Protein AF-0000000078661567 (afdb_homodimer)

Nearest PDB structures (foldseek):
  8ct0-assembly4_D  TM=8.608E-01  e=2.547E-13  Kitasatospora aureofaciens
  1eje-assembly1_A-2  TM=7.499E-01  e=5.954E-10  Methanothermobacter thermautotrophicus
  3fge-assembly1_A-2  TM=8.195E-01  e=9.171E-09  Shewanella frigidimarina NCIMB 400
  2d5m-assembly1_A-2  TM=7.376E-01  e=6.938E-09  Nitratidesulfovibrio vulgaris str. 'Miyazaki F'
  3e4v-assembly1_B  TM=7.324E-01  e=5.701E-07  Methylobacillus flagellatus KT

Secondary structure (DSSP, 8-state):
--------------------------HHHHHHHHHHHS-EE-EEEEEE-TTT--EEEEEES-EEEEEETTEEEEEEEETTSTTHHHHHHHTEEEEEE--TT-GGGTHHHH-GGGGGGTT-STTEEE--SGGGTT-EEETT-SEEEEEEEEEEEEETTEEEEEEEEEEEE--------EEETTEEEEEEE--/--------------------------HHHHHHHHHHHS-EE-EEEEEE-TTT--EEEEEES-EEEEEETTEEEEEEEETTSTTHHHHHHHTEEEEEE--TT-GGGTHHHH-GGGGGGTT-STTEEE--SGGGTT-EEETT-SEEEEEEEEEEEEETTEEEEEEEEEEEE--------EEETTEEEEEEE--

Foldseek 3Di:
DPPPPPPPPPPCPPPPPPPPPPPDPDPVVVVVVVQQADWFFWWWKKDAQPVVLHIDTAIDRQKDWDDVVVTKIKGKFFCPDPCNVRCVVLQKMKTFFAAPPCVVQHCCRVDVVNVVCHPVDPQWDADPDDSGGSIIYGHATQKIWMFGWDDWDDDDRIIMTMTRTDDMDGNPDPRTWIDHNHDIHGDDDDD/DDDPPPPPPPPCPPPPPPPPPPPDPDPVVVVVVVQQADWFFWWWKKDAQPVPLHIDTAIDRQKDWDDVVVTKIKGKFFCPDPCNVRCVVLQKMKTFFAAPPCVVQHCCRVDVVNVVCHPVDPQWDADPDDSGGSIIYGHATQKIWMFGWDDWDDDDRIIMTMTRTDDMDGNPDPRTWIDHNHDIHGDDDDD

Structure (mmCIF, N/CA/C/O backbone):
data_AF-0000000078661567-model_v1
#
loop_
_entity.id
_entity.type
_entity.pdbx_description
1 polymer 'Flavin reductase domain protein, FMN-binding'
#
loop_
_atom_site.group_PDB
_atom_site.id
_atom_site.type_symbol
_atom_site.label_atom_id
_atom_site.label_alt_id
_atom_site.label_comp_id
_atom_site.label_asym_id
_atom_site.label_entity_id
_atom_site.label_seq_id
_atom_site.pdbx_PDB_ins_code
_atom_site.Cartn_x
_atom_site.Cartn_y
_atom_site.Cartn_z
_atom_site.occupancy
_atom_site.B_iso_or_equiv
_atom_site.auth_seq_id
_atom_site.auth_comp_id
_atom_site.auth_asym_id
_atom_site.auth_atom_id
_atom_site.pdbx_PDB_model_num
ATOM 1 N N . MET A 1 1 ? 67.562 47.406 33.875 1 21.53 1 MET A N 1
ATOM 2 C CA . MET A 1 1 ? 66.125 47.031 33.906 1 21.53 1 MET A CA 1
ATOM 3 C C . MET A 1 1 ? 65.625 46.75 32.5 1 21.53 1 MET A C 1
ATOM 5 O O . MET A 1 1 ? 65.5 47.656 31.672 1 21.53 1 MET A O 1
ATOM 9 N N . LYS A 1 2 ? 66.062 45.469 31.984 1 29.38 2 LYS A N 1
ATOM 10 C CA . LYS A 1 2 ? 65.875 44.812 30.703 1 29.38 2 LYS A CA 1
ATOM 11 C C . LYS A 1 2 ? 64.438 44.656 30.344 1 29.38 2 LYS A C 1
ATOM 13 O O . LYS A 1 2 ? 63.625 44.094 31.094 1 29.38 2 LYS A O 1
ATOM 18 N N . VAL A 1 3 ? 63.875 45.656 29.578 1 28.73 3 VAL A N 1
ATOM 19 C CA . VAL A 1 3 ? 62.5 45.719 29.078 1 28.73 3 VAL A CA 1
ATOM 20 C C . VAL A 1 3 ? 62.188 44.438 28.281 1 28.73 3 VAL A C 1
ATOM 22 O O . VAL A 1 3 ? 62.906 44.125 27.312 1 28.73 3 VAL A O 1
ATOM 25 N N . ALA A 1 4 ? 61.719 43.406 28.875 1 34.31 4 ALA A N 1
ATOM 26 C CA . ALA A 1 4 ? 61.312 42.094 28.375 1 34.31 4 ALA A CA 1
ATOM 27 C C . ALA A 1 4 ? 60.281 42.219 27.234 1 34.31 4 ALA A C 1
ATOM 29 O O . ALA A 1 4 ? 59.312 42.969 27.344 1 34.31 4 ALA A O 1
ATOM 30 N N . GLY A 1 5 ? 60.688 42.156 26 1 32.94 5 GLY A N 1
ATOM 31 C CA . GLY A 1 5 ? 59.938 42.219 24.75 1 32.94 5 GLY A CA 1
ATOM 32 C C . GLY A 1 5 ? 58.75 41.281 24.734 1 32.94 5 GLY A C 1
ATOM 33 O O . GLY A 1 5 ? 58.844 40.125 25.141 1 32.94 5 GLY A O 1
ATOM 34 N N . ILE A 1 6 ? 57.5 41.75 24.938 1 34.66 6 ILE A N 1
ATOM 35 C CA . ILE A 1 6 ? 56.188 41.094 24.891 1 34.66 6 ILE A CA 1
ATOM 36 C C . ILE A 1 6 ? 56.031 40.375 23.547 1 34.66 6 ILE A C 1
ATOM 38 O O . ILE A 1 6 ? 56.094 41 22.484 1 34.66 6 ILE A O 1
ATOM 42 N N . ARG A 1 7 ? 56.594 39.188 23.344 1 37.72 7 ARG A N 1
ATOM 43 C CA . ARG A 1 7 ? 56.344 38.406 22.141 1 37.72 7 ARG A CA 1
ATOM 44 C C . ARG A 1 7 ? 54.844 38.25 21.875 1 37.72 7 ARG A C 1
ATOM 46 O O . ARG A 1 7 ? 54.094 37.875 22.781 1 37.72 7 ARG A O 1
ATOM 53 N N . PRO A 1 8 ? 54.281 38.938 20.859 1 34.19 8 PRO A N 1
ATOM 54 C CA . PRO A 1 8 ? 52.875 38.719 20.547 1 34.19 8 PRO A CA 1
ATOM 55 C C . PRO A 1 8 ? 52.531 37.25 20.422 1 34.19 8 PRO A C 1
ATOM 57 O O . PRO A 1 8 ? 53.344 36.469 19.891 1 34.19 8 PRO A O 1
ATOM 60 N N . ILE A 1 9 ? 51.906 36.625 21.422 1 36.31 9 ILE A N 1
ATOM 61 C CA . ILE A 1 9 ? 51.344 35.281 21.328 1 36.31 9 ILE A CA 1
ATOM 62 C C . ILE A 1 9 ? 50.5 35.156 20.078 1 36.31 9 ILE A C 1
ATOM 64 O O . ILE A 1 9 ? 49.531 35.875 19.891 1 36.31 9 ILE A O 1
ATOM 68 N N . LEU A 1 10 ? 51.062 34.906 18.891 1 37.78 10 LEU A N 1
ATOM 69 C CA . LEU A 1 10 ? 50.281 34.531 17.719 1 37.78 10 LEU A CA 1
ATOM 70 C C . LEU A 1 10 ? 49.219 33.5 18.078 1 37.78 10 LEU A C 1
ATOM 72 O O . LEU A 1 10 ? 49.531 32.438 18.594 1 37.78 10 LEU A O 1
ATOM 76 N N . ALA A 1 11 ? 48 33.969 18.469 1 35.31 11 ALA A N 1
ATOM 77 C CA . ALA A 1 11 ? 46.844 33.094 18.594 1 35.31 11 ALA A CA 1
ATOM 78 C C . ALA A 1 11 ? 46.781 32.094 17.438 1 35.31 11 ALA A C 1
ATOM 80 O O . ALA A 1 11 ? 46.844 32.469 16.266 1 35.31 11 ALA A O 1
ATOM 81 N N . ASP A 1 12 ? 47.438 30.969 17.562 1 39.16 12 ASP A N 1
ATOM 82 C CA . ASP A 1 12 ? 47.25 29.828 16.672 1 39.16 12 ASP A CA 1
ATOM 83 C C . ASP A 1 12 ? 45.781 29.625 16.328 1 39.16 12 ASP A C 1
ATOM 85 O O . ASP A 1 12 ? 44.969 29.375 17.203 1 39.16 12 ASP A O 1
ATOM 89 N N . HIS A 1 13 ? 45.25 30.562 15.523 1 42.22 13 HIS A N 1
ATOM 90 C CA . HIS A 1 13 ? 43.938 30.188 15.023 1 42.22 13 HIS A CA 1
ATOM 91 C C . HIS A 1 13 ? 43.906 28.734 14.562 1 42.22 13 HIS A C 1
ATOM 93 O O . HIS A 1 13 ? 44.625 28.359 13.648 1 42.22 13 HIS A O 1
ATOM 99 N N . GLY A 1 14 ? 43.875 27.828 15.5 1 41.69 14 GLY A N 1
ATOM 100 C CA . GLY A 1 14 ? 43.625 26.453 15.094 1 41.69 14 GLY A CA 1
ATOM 101 C C . GLY A 1 14 ? 42.688 26.344 13.906 1 41.69 14 GLY A C 1
ATOM 102 O O . GLY A 1 14 ? 41.969 27.266 13.602 1 41.69 14 GLY A O 1
ATOM 103 N N . PRO A 1 15 ? 43.094 25.531 12.922 1 42.97 15 PRO A N 1
ATOM 104 C CA . PRO A 1 15 ? 42.219 25.391 11.734 1 42.97 15 PRO A CA 1
ATOM 105 C C . PRO A 1 15 ? 40.75 25.344 12.07 1 42.97 15 PRO A C 1
ATOM 107 O O . PRO A 1 15 ? 40.375 24.938 13.172 1 42.97 15 PRO A O 1
ATOM 110 N N . ARG A 1 16 ? 39.969 26.453 11.836 1 40.97 16 ARG A N 1
ATOM 111 C CA . ARG A 1 16 ? 38.5 26.312 11.867 1 40.97 16 ARG A CA 1
ATOM 112 C C . ARG A 1 16 ? 38.094 24.922 11.422 1 40.97 16 ARG A C 1
ATOM 114 O O . ARG A 1 16 ? 38.625 24.375 10.461 1 40.97 16 ARG A O 1
ATOM 121 N N . GLY A 1 17 ? 37.906 24.047 12.359 1 41.28 17 GLY A N 1
ATOM 122 C CA . GLY A 1 17 ? 37.344 22.734 12.031 1 41.28 17 GLY A CA 1
ATOM 123 C C . GLY A 1 17 ? 36.5 22.75 10.773 1 41.28 17 GLY A C 1
ATOM 124 O O . GLY A 1 17 ? 35.75 23.688 10.531 1 41.28 17 GLY A O 1
ATOM 125 N N . ALA A 1 18 ? 37 22.266 9.672 1 43.41 18 ALA A N 1
ATOM 126 C CA . ALA A 1 18 ? 36.219 21.953 8.484 1 43.41 18 ALA A CA 1
ATOM 127 C C . ALA A 1 18 ? 34.75 21.641 8.859 1 43.41 18 ALA A C 1
ATOM 129 O O . ALA A 1 18 ? 34.5 20.734 9.656 1 43.41 18 ALA A O 1
ATOM 130 N N . ARG A 1 19 ? 33.969 22.625 9.172 1 41.75 19 ARG A N 1
ATOM 131 C CA . ARG A 1 19 ? 32.562 22.25 9.188 1 41.75 19 ARG A CA 1
ATOM 132 C C . ARG A 1 19 ? 32.281 21.141 8.18 1 41.75 19 ARG A C 1
ATOM 134 O O . ARG A 1 19 ? 32.406 21.344 6.969 1 41.75 19 ARG A O 1
ATOM 141 N N . LEU A 1 20 ? 32.688 19.969 8.266 1 46.47 20 LEU A N 1
ATOM 142 C CA . LEU A 1 20 ? 32.25 18.875 7.41 1 46.47 20 LEU A CA 1
ATOM 143 C C . LEU A 1 20 ? 30.812 19.125 6.93 1 46.47 20 LEU A C 1
ATOM 145 O O . LEU A 1 20 ? 29.891 19.219 7.738 1 46.47 20 LEU A O 1
ATOM 149 N N . THR A 1 21 ? 30.578 19.984 6.051 1 51.75 21 THR A N 1
ATOM 150 C CA . THR A 1 21 ? 29.297 20.156 5.371 1 51.75 21 THR A CA 1
ATOM 151 C C . THR A 1 21 ? 28.578 18.828 5.223 1 51.75 21 THR A C 1
ATOM 153 O O . THR A 1 21 ? 29.078 17.906 4.555 1 51.75 21 THR A O 1
ATOM 156 N N . GLN A 1 22 ? 28.188 18.219 6.25 1 59.56 22 GLN A N 1
ATOM 157 C CA . GLN A 1 22 ? 27.406 16.984 6.16 1 59.56 22 GLN A CA 1
ATOM 158 C C . GLN A 1 22 ? 26.406 17.062 5.02 1 59.56 22 GLN A C 1
ATOM 160 O O . GLN A 1 22 ? 25.5 17.891 5.031 1 59.56 22 GLN A O 1
ATOM 165 N N . THR A 1 23 ? 26.75 16.875 3.793 1 76.44 23 THR A N 1
ATOM 166 C CA . THR A 1 23 ? 25.906 16.875 2.611 1 76.44 23 THR A CA 1
ATOM 167 C C . THR A 1 23 ? 24.672 16 2.83 1 76.44 23 THR A C 1
ATOM 169 O O . THR A 1 23 ? 24.781 14.844 3.232 1 76.44 23 THR A O 1
ATOM 172 N N . THR A 1 24 ? 23.516 16.594 2.99 1 85.12 24 THR A N 1
ATOM 173 C CA . THR A 1 24 ? 22.234 15.891 3.072 1 85.12 24 THR A CA 1
ATOM 174 C C . THR A 1 24 ? 22.078 14.914 1.913 1 85.12 24 THR A C 1
ATOM 176 O O . THR A 1 24 ? 22.266 15.281 0.752 1 85.12 24 THR A O 1
ATOM 179 N N . PRO A 1 25 ? 22 13.602 2.203 1 91.56 25 PRO A N 1
ATOM 180 C CA . PRO A 1 25 ? 21.766 12.641 1.118 1 91.56 25 PRO A CA 1
ATOM 181 C C . PRO A 1 25 ? 20.688 13.117 0.139 1 91.56 25 PRO A C 1
ATOM 183 O O . PRO A 1 25 ? 19.812 13.891 0.513 1 91.56 25 PRO A O 1
ATOM 186 N N . PRO A 1 26 ? 20.938 12.734 -1.091 1 95.56 26 PRO A N 1
ATOM 187 C CA . PRO A 1 26 ? 19.906 13.102 -2.064 1 95.56 26 PRO A CA 1
ATOM 188 C C . PRO A 1 26 ? 18.516 12.609 -1.668 1 95.56 26 PRO A C 1
ATOM 190 O O . PRO A 1 26 ? 18.391 11.68 -0.87 1 95.56 26 PRO A O 1
ATOM 193 N N . LEU A 1 27 ? 17.484 13.234 -2.164 1 96.94 27 LEU A N 1
ATOM 194 C CA . LEU A 1 27 ? 16.094 13.008 -1.804 1 96.94 27 LEU A CA 1
ATOM 195 C C . LEU A 1 27 ? 15.719 11.539 -2 1 96.94 27 LEU A C 1
ATOM 197 O O . LEU A 1 27 ? 15.031 10.953 -1.162 1 96.94 27 LEU A O 1
ATOM 201 N N . ASP A 1 28 ? 16.094 10.898 -3.148 1 97.19 28 ASP A N 1
ATOM 202 C CA . ASP A 1 28 ? 15.758 9.5 -3.426 1 97.19 28 ASP A CA 1
ATOM 203 C C . ASP A 1 28 ? 16.344 8.578 -2.357 1 97.19 28 ASP A C 1
ATOM 205 O O . ASP A 1 28 ? 15.672 7.637 -1.917 1 97.19 28 ASP A O 1
ATOM 209 N N . ALA A 1 29 ? 17.562 8.836 -1.914 1 97.38 29 ALA A N 1
ATOM 210 C CA . ALA A 1 29 ? 18.188 8.031 -0.874 1 97.38 29 ALA A CA 1
ATOM 211 C C . ALA A 1 29 ? 17.469 8.195 0.462 1 97.38 29 ALA A C 1
ATOM 213 O O . ALA A 1 29 ? 17.312 7.227 1.207 1 97.38 29 ALA A O 1
ATOM 214 N N . ARG A 1 30 ? 17.094 9.445 0.779 1 97.5 30 ARG A N 1
ATOM 215 C CA . ARG A 1 30 ? 16.375 9.703 2.023 1 97.5 30 ARG A CA 1
ATOM 216 C C . ARG A 1 30 ? 15.008 9.016 2.025 1 97.5 30 ARG A C 1
ATOM 218 O O . ARG A 1 30 ? 14.609 8.422 3.029 1 97.5 30 ARG A O 1
ATOM 225 N N . LEU A 1 31 ? 14.297 9.07 0.911 1 98.5 31 LEU A N 1
ATOM 226 C CA . LEU A 1 31 ? 13.016 8.383 0.805 1 98.5 31 LEU A CA 1
ATOM 227 C C . LEU A 1 31 ? 13.195 6.875 0.911 1 98.5 31 LEU A C 1
ATOM 229 O O . LEU A 1 31 ? 12.43 6.199 1.601 1 98.5 31 LEU A O 1
ATOM 233 N N . LYS A 1 32 ? 14.227 6.352 0.225 1 98 32 LYS A N 1
ATOM 234 C CA . LYS A 1 32 ? 14.508 4.922 0.28 1 98 32 LYS A CA 1
ATOM 235 C C . LYS A 1 32 ? 14.695 4.453 1.72 1 98 32 LYS A C 1
ATOM 237 O O . LYS A 1 32 ? 14.195 3.389 2.1 1 98 32 LYS A O 1
ATOM 242 N N . ARG A 1 33 ? 15.367 5.242 2.496 1 97.44 33 ARG A N 1
ATOM 243 C CA . ARG A 1 33 ? 15.594 4.891 3.895 1 97.44 33 ARG A CA 1
ATOM 244 C C . ARG A 1 33 ? 14.281 4.852 4.672 1 97.44 33 ARG A C 1
ATOM 246 O O . ARG A 1 33 ? 14.055 3.945 5.473 1 97.44 33 ARG A O 1
ATOM 253 N N . VAL A 1 34 ? 13.445 5.848 4.484 1 98.38 34 VAL A N 1
ATOM 254 C CA . VAL A 1 34 ? 12.148 5.887 5.145 1 98.38 34 VAL A CA 1
ATOM 255 C C . VAL A 1 34 ? 11.336 4.652 4.762 1 98.38 34 VAL A C 1
ATOM 257 O O . VAL A 1 34 ? 10.773 3.98 5.629 1 98.38 34 VAL A O 1
ATOM 260 N N . LEU A 1 35 ? 11.328 4.312 3.447 1 98.38 35 LEU A N 1
ATOM 261 C CA . LEU A 1 35 ? 10.492 3.236 2.93 1 98.38 35 LEU A CA 1
ATOM 262 C C . LEU A 1 35 ? 10.977 1.882 3.436 1 98.38 35 LEU A C 1
ATOM 264 O O . LEU A 1 35 ? 10.203 0.926 3.506 1 98.38 35 LEU A O 1
ATOM 268 N N . ARG A 1 36 ? 12.305 1.801 3.809 1 97.5 36 ARG A N 1
ATOM 269 C CA . ARG A 1 36 ? 12.852 0.58 4.395 1 97.5 36 ARG A CA 1
ATOM 270 C C . ARG A 1 36 ? 12.094 0.198 5.664 1 97.5 36 ARG A C 1
ATOM 272 O O . ARG A 1 36 ? 11.891 -0.986 5.938 1 97.5 36 ARG A O 1
ATOM 279 N N . PHE A 1 37 ? 11.633 1.207 6.336 1 97.06 37 PHE A N 1
ATOM 280 C CA . PHE A 1 37 ? 11.078 0.942 7.664 1 97.06 37 PHE A CA 1
ATOM 281 C C . PHE A 1 37 ? 9.562 1.108 7.664 1 97.06 37 PHE A C 1
ATOM 283 O O . PHE A 1 37 ? 8.898 0.77 8.641 1 97.06 37 PHE A O 1
ATOM 290 N N . MET A 1 38 ? 8.961 1.663 6.605 1 98.31 38 MET A N 1
ATOM 291 C CA . MET A 1 38 ? 7.504 1.757 6.508 1 98.31 38 MET A CA 1
ATOM 292 C C . MET A 1 38 ? 6.879 0.375 6.355 1 98.31 38 MET A C 1
ATOM 294 O O . MET A 1 38 ? 7.164 -0.338 5.391 1 98.31 38 MET A O 1
ATOM 298 N N . PRO A 1 39 ? 6.055 0.002 7.352 1 98.12 39 PRO A N 1
ATOM 299 C CA . PRO A 1 39 ? 5.367 -1.279 7.176 1 98.12 39 PRO A CA 1
ATOM 300 C C . PRO A 1 39 ? 4.535 -1.333 5.898 1 98.12 39 PRO A C 1
ATOM 302 O O . PRO A 1 39 ? 3.955 -0.323 5.492 1 98.12 39 PRO A O 1
ATOM 305 N N . ALA A 1 40 ? 4.508 -2.496 5.281 1 98.56 40 ALA A N 1
ATOM 306 C CA . ALA A 1 40 ? 3.801 -2.688 4.02 1 98.56 40 ALA A CA 1
ATOM 307 C C . ALA A 1 40 ? 3.193 -4.086 3.938 1 98.56 40 ALA A C 1
ATOM 309 O O . ALA A 1 40 ? 3.607 -4.992 4.66 1 98.56 40 ALA A O 1
ATOM 310 N N . PRO A 1 41 ? 2.127 -4.191 3.115 1 98.19 41 PRO A N 1
ATOM 311 C CA . PRO A 1 41 ? 1.754 -5.555 2.734 1 98.19 41 PRO A CA 1
ATOM 312 C C . PRO A 1 41 ? 2.846 -6.262 1.934 1 98.19 41 PRO A C 1
ATOM 314 O O . PRO A 1 41 ? 3.842 -5.641 1.558 1 98.19 41 PRO A O 1
ATOM 317 N N . VAL A 1 42 ? 2.682 -7.574 1.803 1 97.56 42 VAL A N 1
ATOM 318 C CA . VAL A 1 42 ? 3.57 -8.32 0.918 1 97.56 42 VAL A CA 1
ATOM 319 C C . VAL A 1 42 ? 2.799 -9.453 0.243 1 97.56 42 VAL A C 1
ATOM 321 O O . VAL A 1 42 ? 1.958 -10.102 0.871 1 97.56 42 VAL A O 1
ATOM 324 N N . GLY A 1 43 ? 3.053 -9.641 -0.999 1 97.94 43 GLY A N 1
ATOM 325 C CA . GLY A 1 43 ? 2.432 -10.727 -1.739 1 97.94 43 GLY A CA 1
ATOM 326 C C . GLY A 1 43 ? 3.283 -11.227 -2.893 1 97.94 43 GLY A C 1
ATOM 327 O O . GLY A 1 43 ? 4.223 -10.547 -3.312 1 97.94 43 GLY A O 1
ATOM 328 N N . ILE A 1 44 ? 3.043 -12.438 -3.281 1 98.25 44 ILE A N 1
ATOM 329 C CA . ILE A 1 44 ? 3.514 -12.93 -4.57 1 98.25 44 ILE A CA 1
ATOM 330 C C . ILE A 1 44 ? 2.451 -12.68 -5.637 1 98.25 44 ILE A C 1
ATOM 332 O O . ILE A 1 44 ? 1.366 -13.258 -5.594 1 98.25 44 ILE A O 1
ATOM 336 N N . VAL A 1 45 ? 2.766 -11.789 -6.547 1 98.62 45 VAL A N 1
ATOM 337 C CA . VAL A 1 45 ? 1.843 -11.477 -7.633 1 98.62 45 VAL A CA 1
ATOM 338 C C . VAL A 1 45 ? 2.184 -12.32 -8.859 1 98.62 45 VAL A C 1
ATOM 340 O O . VAL A 1 45 ? 3.326 -12.328 -9.32 1 98.62 45 VAL A O 1
ATOM 343 N N . THR A 1 46 ? 1.21 -13.07 -9.336 1 98.38 46 THR A N 1
ATOM 344 C CA . THR A 1 46 ? 1.448 -13.992 -10.438 1 98.38 46 THR A CA 1
ATOM 345 C C . THR A 1 46 ? 0.596 -13.609 -11.648 1 98.38 46 THR A C 1
ATOM 347 O O . THR A 1 46 ? -0.421 -12.93 -11.508 1 98.38 46 THR A O 1
ATOM 350 N N . SER A 1 47 ? 1.038 -13.938 -12.758 1 97.75 47 SER A N 1
ATOM 351 C CA . SER A 1 47 ? 0.368 -13.953 -14.055 1 97.75 47 SER A CA 1
ATOM 352 C C . SER A 1 47 ? 0.871 -15.102 -14.922 1 97.75 47 SER A C 1
ATOM 354 O O . SER A 1 47 ? 1.279 -16.141 -14.406 1 97.75 47 SER A O 1
ATOM 356 N N . PHE A 1 48 ? 0.637 -15.016 -16.203 1 96.06 48 PHE A N 1
ATOM 357 C CA . PHE A 1 48 ? 1.144 -16.031 -17.109 1 96.06 48 PHE A CA 1
ATOM 358 C C . PHE A 1 48 ? 1.487 -15.43 -18.469 1 96.06 48 PHE A C 1
ATOM 360 O O . PHE A 1 48 ? 1.011 -14.352 -18.812 1 96.06 48 PHE A O 1
ATOM 367 N N . ASP A 1 49 ? 2.42 -16.062 -19.109 1 95.5 49 ASP A N 1
ATOM 368 C CA . ASP A 1 49 ? 2.684 -15.727 -20.516 1 95.5 49 ASP A CA 1
ATOM 369 C C . ASP A 1 49 ? 1.6 -16.297 -21.422 1 95.5 49 ASP A C 1
ATOM 371 O O . ASP A 1 49 ? 1.437 -17.516 -21.516 1 95.5 49 ASP A O 1
ATOM 375 N N . PRO A 1 50 ? 0.871 -15.438 -22.125 1 93.31 50 PRO A N 1
ATOM 376 C CA . PRO A 1 50 ? -0.255 -15.945 -22.906 1 93.31 50 PRO A CA 1
ATOM 377 C C . PRO A 1 50 ? 0.189 -16.828 -24.078 1 93.31 50 PRO A C 1
ATOM 379 O O . PRO A 1 50 ? -0.607 -17.609 -24.594 1 93.31 50 PRO A O 1
ATOM 382 N N . ASP A 1 51 ? 1.43 -16.703 -24.516 1 94 51 ASP A N 1
ATOM 383 C CA . ASP A 1 51 ? 1.915 -17.5 -25.641 1 94 51 ASP A CA 1
ATOM 384 C C . ASP A 1 51 ? 2.322 -18.891 -25.188 1 94 51 ASP A C 1
ATOM 386 O O . ASP A 1 51 ? 1.944 -19.891 -25.797 1 94 51 ASP A O 1
ATOM 390 N N . SER A 1 52 ? 3.027 -19.031 -24.078 1 94.25 52 SER A N 1
ATOM 391 C CA . SER A 1 52 ? 3.557 -20.312 -23.625 1 94.25 52 SER A CA 1
ATOM 392 C C . SER A 1 52 ? 2.654 -20.938 -22.562 1 94.25 52 SER A C 1
ATOM 394 O O . SER A 1 52 ? 2.748 -22.141 -22.297 1 94.25 52 SER A O 1
ATOM 396 N N . GLY A 1 53 ? 1.854 -20.094 -21.922 1 93 53 GLY A N 1
ATOM 397 C CA . GLY A 1 53 ? 1.034 -20.562 -20.828 1 93 53 GLY A CA 1
ATOM 398 C C . GLY A 1 53 ? 1.806 -20.703 -19.516 1 93 53 GLY A C 1
ATOM 399 O O . GLY A 1 53 ? 1.232 -21.047 -18.484 1 93 53 GLY A O 1
ATOM 400 N N . GLN A 1 54 ? 3.096 -20.375 -19.5 1 94.94 54 GLN A N 1
ATOM 401 C CA . GLN A 1 54 ? 3.943 -20.531 -18.328 1 94.94 54 GLN A CA 1
ATOM 402 C C . GLN A 1 54 ? 3.686 -19.422 -17.312 1 94.94 54 GLN A C 1
ATOM 404 O O . GLN A 1 54 ? 3.4 -18.281 -17.688 1 94.94 54 GLN A O 1
ATOM 409 N N . PRO A 1 55 ? 3.789 -19.75 -16.047 1 97.25 55 PRO A N 1
ATOM 410 C CA . PRO A 1 55 ? 3.564 -18.734 -15.031 1 97.25 55 PRO A CA 1
ATOM 411 C C . PRO A 1 55 ? 4.715 -17.734 -14.938 1 97.25 55 PRO A C 1
ATOM 413 O O . PRO A 1 55 ? 5.867 -18.078 -15.211 1 97.25 55 PRO A O 1
ATOM 416 N N . VAL A 1 56 ? 4.383 -16.531 -14.641 1 96.81 56 VAL A N 1
ATOM 417 C CA . VAL A 1 56 ? 5.32 -15.484 -14.25 1 96.81 56 VAL A CA 1
ATOM 418 C C . VAL A 1 56 ? 4.887 -14.867 -12.93 1 96.81 56 VAL A C 1
ATOM 420 O O . VAL A 1 56 ? 3.727 -14.992 -12.523 1 96.81 56 VAL A O 1
ATOM 423 N N . GLY A 1 57 ? 5.828 -14.227 -12.211 1 97.38 57 GLY A N 1
ATOM 424 C CA . GLY A 1 57 ? 5.441 -13.594 -10.961 1 97.38 57 GLY A CA 1
ATOM 425 C C . GLY A 1 57 ? 6.551 -12.758 -10.344 1 97.38 57 GLY A C 1
ATOM 426 O O . GLY A 1 57 ? 7.664 -12.719 -10.867 1 97.38 57 GLY A O 1
ATOM 427 N N . LEU A 1 58 ? 6.227 -12.086 -9.289 1 96.31 58 LEU A N 1
ATOM 428 C CA . LEU A 1 58 ? 7.121 -11.25 -8.492 1 96.31 58 LEU A CA 1
ATOM 429 C C . LEU A 1 58 ? 6.641 -11.172 -7.047 1 96.31 58 LEU A C 1
ATOM 431 O O . LEU A 1 58 ? 5.438 -11.188 -6.785 1 96.31 58 LEU A O 1
ATOM 435 N N . ALA A 1 59 ? 7.609 -11.141 -6.129 1 96.75 59 ALA A N 1
ATOM 436 C CA . ALA A 1 59 ? 7.312 -10.719 -4.766 1 96.75 59 ALA A CA 1
ATOM 437 C C . ALA A 1 59 ? 7.348 -9.195 -4.641 1 96.75 59 ALA A C 1
ATOM 439 O O . ALA A 1 59 ? 8.281 -8.555 -5.121 1 96.75 59 ALA A O 1
ATOM 440 N N . MET A 1 60 ? 6.328 -8.633 -4.086 1 97.06 60 MET A N 1
ATOM 441 C CA . MET A 1 60 ? 6.305 -7.176 -3.998 1 97.06 60 MET A CA 1
ATOM 442 C C . MET A 1 60 ? 5.488 -6.719 -2.791 1 97.06 60 MET A C 1
ATOM 444 O O . MET A 1 60 ? 4.656 -7.469 -2.279 1 97.06 60 MET A O 1
ATOM 448 N N . SER A 1 61 ? 5.762 -5.527 -2.379 1 98.19 61 SER A N 1
ATOM 449 C CA . SER A 1 61 ? 5.027 -4.887 -1.294 1 98.19 61 SER A CA 1
ATOM 450 C C . SER A 1 61 ? 4.254 -3.67 -1.791 1 98.19 61 SER A C 1
ATOM 452 O O . SER A 1 61 ? 3.43 -3.111 -1.063 1 98.19 61 SER A O 1
ATOM 454 N N . ALA A 1 62 ? 4.5 -3.266 -3.018 1 98.5 62 ALA A N 1
ATOM 455 C CA . ALA A 1 62 ? 3.785 -2.135 -3.602 1 98.5 62 ALA A CA 1
ATOM 456 C C . ALA A 1 62 ? 2.416 -2.562 -4.121 1 98.5 62 ALA A C 1
ATOM 458 O O . ALA A 1 62 ? 2.215 -2.688 -5.332 1 98.5 62 ALA A O 1
ATOM 459 N N . LEU A 1 63 ? 1.497 -2.803 -3.273 1 98.75 63 LEU A N 1
ATOM 460 C CA . LEU A 1 63 ? 0.114 -3.162 -3.566 1 98.75 63 LEU A CA 1
ATOM 461 C C . LEU A 1 63 ? -0.836 -2.547 -2.545 1 98.75 63 LEU A C 1
ATOM 463 O O . LEU A 1 63 ? -0.467 -2.354 -1.386 1 98.75 63 LEU A O 1
ATOM 467 N N . MET A 1 64 ? -1.987 -2.146 -2.932 1 98.81 64 MET A N 1
ATOM 468 C CA . MET A 1 64 ? -2.973 -1.553 -2.033 1 98.81 64 MET A CA 1
ATOM 469 C C . MET A 1 64 ? -4.387 -1.735 -2.578 1 98.81 64 MET A C 1
ATOM 471 O O . MET A 1 64 ? -4.57 -1.953 -3.777 1 98.81 64 MET A O 1
ATOM 475 N N . PRO A 1 65 ? -5.352 -1.694 -1.675 1 98.81 65 PRO A N 1
ATOM 476 C CA . PRO A 1 65 ? -6.73 -1.653 -2.162 1 98.81 65 PRO A CA 1
ATOM 477 C C . PRO A 1 65 ? -7.078 -0.33 -2.84 1 98.81 65 PRO A C 1
ATOM 479 O O . PRO A 1 65 ? -6.48 0.703 -2.529 1 98.81 65 PRO A O 1
ATOM 482 N N . VAL A 1 66 ? -8.039 -0.403 -3.77 1 98.75 66 VAL A N 1
ATOM 483 C CA . VAL A 1 66 ? -8.523 0.793 -4.453 1 98.75 66 VAL A CA 1
ATOM 484 C C . VAL A 1 66 ? -9.938 1.119 -3.992 1 98.75 66 VAL A C 1
ATOM 486 O O . VAL A 1 66 ? -10.195 2.201 -3.457 1 98.75 66 VAL A O 1
ATOM 489 N N . THR A 1 67 ? -10.828 0.208 -4.195 1 98.62 67 THR A N 1
ATOM 490 C CA . THR A 1 67 ? -12.227 0.365 -3.822 1 98.62 67 THR A CA 1
ATOM 491 C C . THR A 1 67 ? -12.906 -0.996 -3.684 1 98.62 67 THR A C 1
ATOM 493 O O . THR A 1 67 ? -12.383 -2.006 -4.16 1 98.62 67 THR A O 1
ATOM 496 N N . LEU A 1 68 ? -14.016 -0.965 -2.98 1 98.19 68 LEU A N 1
ATOM 497 C CA . LEU A 1 68 ? -14.773 -2.201 -2.822 1 98.19 68 LEU A CA 1
ATOM 498 C C . LEU A 1 68 ? -15.953 -2.244 -3.793 1 98.19 68 LEU A C 1
ATOM 500 O O . LEU A 1 68 ? -16.609 -3.275 -3.928 1 98.19 68 LEU A O 1
ATOM 504 N N . ASP A 1 69 ? -16.109 -1.084 -4.598 1 96.56 69 ASP A N 1
ATOM 505 C CA . ASP A 1 69 ? -17.234 -1.027 -5.523 1 96.56 69 ASP A CA 1
ATOM 506 C C . ASP A 1 69 ? -16.859 -0.31 -6.816 1 96.56 69 ASP A C 1
ATOM 508 O O . ASP A 1 69 ? -16.906 0.919 -6.891 1 96.56 69 ASP A O 1
ATOM 512 N N . PRO A 1 70 ? -16.688 -1.158 -7.836 1 97.94 70 PRO A N 1
ATOM 513 C CA . PRO A 1 70 ? -16.391 -2.592 -7.789 1 97.94 70 PRO A CA 1
ATOM 514 C C . PRO A 1 70 ? -15.07 -2.896 -7.07 1 97.94 70 PRO A C 1
ATOM 516 O O . PRO A 1 70 ? -14.18 -2.051 -7.027 1 97.94 70 PRO A O 1
ATOM 519 N N . PRO A 1 71 ? -14.938 -4.094 -6.488 1 98.69 71 PRO A N 1
ATOM 520 C CA . PRO A 1 71 ? -13.695 -4.406 -5.781 1 98.69 71 PRO A CA 1
ATOM 521 C C . PRO A 1 71 ? -12.469 -4.348 -6.688 1 98.69 71 PRO A C 1
ATOM 523 O O . PRO A 1 71 ? -12.5 -4.859 -7.809 1 98.69 71 PRO A O 1
ATOM 526 N N . ALA A 1 72 ? -11.414 -3.691 -6.211 1 98.88 72 ALA A N 1
ATOM 527 C CA . ALA A 1 72 ? -10.219 -3.492 -7.031 1 98.88 72 ALA A CA 1
ATOM 528 C C . ALA A 1 72 ? -8.977 -3.342 -6.16 1 98.88 72 ALA A C 1
ATOM 530 O O . ALA A 1 72 ? -9.055 -2.881 -5.02 1 98.88 72 ALA A O 1
ATOM 531 N N . MET A 1 73 ? -7.902 -3.77 -6.688 1 98.94 73 MET A N 1
ATOM 532 C CA . MET A 1 73 ? -6.566 -3.604 -6.121 1 98.94 73 MET A CA 1
ATOM 533 C C . MET A 1 73 ? -5.656 -2.854 -7.09 1 98.94 73 MET A C 1
ATOM 535 O O . MET A 1 73 ? -5.906 -2.836 -8.297 1 98.94 73 MET A O 1
ATOM 539 N N . ALA A 1 74 ? -4.66 -2.227 -6.574 1 98.94 74 ALA A N 1
ATOM 540 C CA . ALA A 1 74 ? -3.596 -1.656 -7.395 1 98.94 74 ALA A CA 1
ATOM 541 C C . ALA A 1 74 ? -2.242 -2.266 -7.035 1 98.94 74 ALA A C 1
ATOM 543 O O . ALA A 1 74 ? -1.978 -2.564 -5.871 1 98.94 74 ALA A O 1
ATOM 544 N N . ILE A 1 75 ? -1.396 -2.469 -8.031 1 98.88 75 ILE A N 1
ATOM 545 C CA . ILE A 1 75 ? -0.003 -2.865 -7.859 1 98.88 75 ILE A CA 1
ATOM 546 C C . ILE A 1 75 ? 0.9 -1.953 -8.688 1 98.88 75 ILE A C 1
ATOM 548 O O . ILE A 1 75 ? 0.457 -1.354 -9.664 1 98.88 75 ILE A O 1
ATOM 552 N N . CYS A 1 76 ? 2.031 -1.758 -8.234 1 98.81 76 CYS A N 1
ATOM 553 C CA . CYS A 1 76 ? 3.033 -0.975 -8.945 1 98.81 76 CYS A CA 1
ATOM 554 C C . CYS A 1 76 ? 4.199 -1.853 -9.391 1 98.81 76 CYS A C 1
ATOM 556 O O . CYS A 1 76 ? 4.93 -2.389 -8.547 1 98.81 76 CYS A O 1
ATOM 558 N N . VAL A 1 77 ? 4.414 -1.945 -10.703 1 98.5 77 VAL A N 1
ATOM 559 C CA . VAL A 1 77 ? 5.34 -2.943 -11.227 1 98.5 77 VAL A CA 1
ATOM 560 C C . VAL A 1 77 ? 6.445 -2.256 -12.023 1 98.5 77 VAL A C 1
ATOM 562 O O . VAL A 1 77 ? 6.168 -1.401 -12.875 1 98.5 77 VAL A O 1
ATOM 565 N N . ASN A 1 78 ? 7.684 -2.615 -11.711 1 98 78 ASN A N 1
ATOM 566 C CA . ASN A 1 78 ? 8.812 -2.139 -12.508 1 98 78 ASN A CA 1
ATOM 567 C C . ASN A 1 78 ? 8.758 -2.686 -13.93 1 98 78 ASN A C 1
ATOM 569 O O . ASN A 1 78 ? 8.688 -3.898 -14.133 1 98 78 ASN A O 1
ATOM 573 N N . ARG A 1 79 ? 8.781 -1.883 -14.906 1 97.56 79 ARG A N 1
ATOM 574 C CA . ARG A 1 79 ? 8.617 -2.258 -16.312 1 97.56 79 ARG A CA 1
ATOM 575 C C . ARG A 1 79 ? 9.773 -3.125 -16.781 1 97.56 79 ARG A C 1
ATOM 577 O O . ARG A 1 79 ? 9.664 -3.826 -17.781 1 97.56 79 ARG A O 1
ATOM 584 N N . SER A 1 80 ? 10.914 -3.023 -16.078 1 94.56 80 SER A N 1
ATOM 585 C CA . SER A 1 80 ? 12.086 -3.805 -16.469 1 94.56 80 SER A CA 1
ATOM 586 C C . SER A 1 80 ? 12.023 -5.215 -15.883 1 94.56 80 SER A C 1
ATOM 588 O O . SER A 1 80 ? 12.859 -6.062 -16.219 1 94.56 80 SER A O 1
ATOM 590 N N . GLY A 1 81 ? 11.047 -5.477 -15.047 1 91.81 81 GLY A N 1
ATOM 591 C CA . GLY A 1 81 ? 10.922 -6.801 -14.453 1 91.81 81 GLY A CA 1
ATOM 592 C C . GLY A 1 81 ? 10.547 -7.871 -15.461 1 91.81 81 GLY A C 1
ATOM 593 O O . GLY A 1 81 ? 9.82 -7.602 -16.422 1 91.81 81 GLY A O 1
ATOM 594 N N . SER A 1 82 ? 10.922 -9.078 -15.234 1 87.88 82 SER A N 1
ATOM 595 C CA . SER A 1 82 ? 10.734 -10.188 -16.156 1 87.88 82 SER A CA 1
ATOM 596 C C . SER A 1 82 ? 9.258 -10.539 -16.312 1 87.88 82 SER A C 1
ATOM 598 O O . SER A 1 82 ? 8.836 -11.062 -17.344 1 87.88 82 SER A O 1
ATOM 600 N N . ALA A 1 83 ? 8.484 -10.227 -15.312 1 95.31 83 ALA A N 1
ATOM 601 C CA . ALA A 1 83 ? 7.074 -10.609 -15.336 1 95.31 83 ALA A CA 1
ATOM 602 C C . ALA A 1 83 ? 6.223 -9.531 -16 1 95.31 83 ALA A C 1
ATOM 604 O O . ALA A 1 83 ? 5.074 -9.781 -16.375 1 95.31 83 ALA A O 1
ATOM 605 N N . HIS A 1 84 ? 6.73 -8.352 -16.125 1 97.38 84 HIS A N 1
ATOM 606 C CA . HIS A 1 84 ? 5.945 -7.184 -16.5 1 97.38 84 HIS A CA 1
ATOM 607 C C . HIS A 1 84 ? 5.262 -7.387 -17.844 1 97.38 84 HIS A C 1
ATOM 609 O O . HIS A 1 84 ? 4.035 -7.301 -17.938 1 97.38 84 HIS A O 1
ATOM 615 N N . ASP A 1 85 ? 6.004 -7.688 -18.922 1 97.25 85 ASP A N 1
ATOM 616 C CA . ASP A 1 85 ? 5.461 -7.781 -20.281 1 97.25 85 ASP A CA 1
ATOM 617 C C . ASP A 1 85 ? 4.375 -8.852 -20.359 1 97.25 85 ASP A C 1
ATOM 619 O O . ASP A 1 85 ? 3.303 -8.609 -20.922 1 97.25 85 ASP A O 1
ATOM 623 N N . ALA A 1 86 ? 4.672 -10 -19.828 1 96.69 86 ALA A N 1
ATOM 624 C CA . ALA A 1 86 ? 3.703 -11.094 -19.844 1 96.69 86 ALA A CA 1
ATOM 625 C C . ALA A 1 86 ? 2.424 -10.703 -19.109 1 96.69 86 ALA A C 1
ATOM 627 O O . ALA A 1 86 ? 1.32 -11.008 -19.562 1 96.69 86 ALA A O 1
ATOM 628 N N . MET A 1 87 ? 2.568 -10.047 -17.984 1 97.19 87 MET A N 1
ATOM 629 C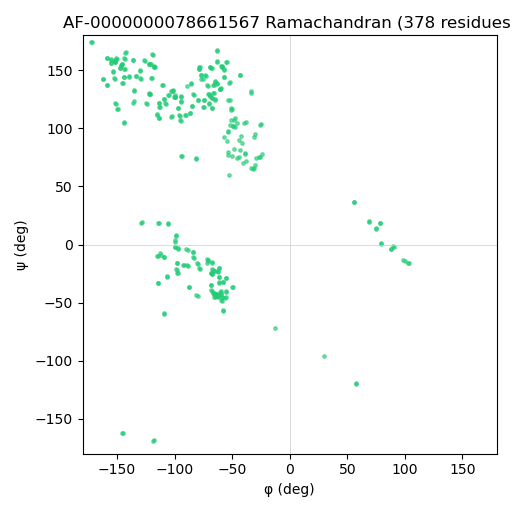 CA . MET A 1 87 ? 1.434 -9.617 -17.156 1 97.19 87 MET A CA 1
ATOM 630 C C . MET A 1 87 ? 0.549 -8.641 -17.922 1 97.19 87 MET A C 1
ATOM 632 O O . MET A 1 87 ? -0.677 -8.766 -17.922 1 97.19 87 MET A O 1
ATOM 636 N N . ILE A 1 88 ? 1.189 -7.703 -18.609 1 97.88 88 ILE A N 1
ATOM 637 C CA . ILE A 1 88 ? 0.448 -6.723 -19.391 1 97.88 88 ILE A CA 1
ATOM 638 C C . ILE A 1 88 ? -0.272 -7.418 -20.547 1 97.88 88 ILE A C 1
ATOM 640 O O . ILE A 1 88 ? -1.447 -7.148 -20.812 1 97.88 88 ILE A O 1
ATOM 644 N N . ARG A 1 89 ? 0.376 -8.328 -21.203 1 96.56 89 ARG A N 1
ATOM 645 C CA . ARG A 1 89 ? -0.222 -9.047 -22.328 1 96.56 89 ARG A CA 1
ATOM 646 C C . ARG A 1 89 ? -1.358 -9.945 -21.859 1 96.56 89 ARG A C 1
ATOM 648 O O . ARG A 1 89 ? -2.381 -10.07 -22.547 1 96.56 89 ARG A O 1
ATOM 655 N N . ALA A 1 90 ? -1.151 -10.578 -20.719 1 95.94 90 ALA A N 1
ATOM 656 C CA . ALA A 1 90 ? -2.186 -11.461 -20.172 1 95.94 90 ALA A CA 1
ATOM 657 C C . ALA A 1 90 ? -3.4 -10.656 -19.719 1 95.94 90 ALA A C 1
ATOM 659 O O . ALA A 1 90 ? -4.527 -11.156 -19.75 1 95.94 90 ALA A O 1
ATOM 660 N N . GLY A 1 91 ? -3.166 -9.445 -19.203 1 96.56 91 GLY A N 1
ATOM 661 C CA . GLY A 1 91 ? -4.23 -8.562 -18.75 1 96.56 91 GLY A CA 1
ATOM 662 C C . GLY A 1 91 ? -4.828 -8.992 -17.422 1 96.56 91 GLY A C 1
ATOM 663 O O . GLY A 1 91 ? -5.938 -8.586 -17.062 1 96.56 91 GLY A O 1
ATOM 664 N N . ARG A 1 92 ? -4.125 -9.93 -16.719 1 96.25 92 ARG A N 1
ATOM 665 C CA . ARG A 1 92 ? -4.609 -10.477 -15.453 1 96.25 92 ARG A CA 1
ATOM 666 C C . ARG A 1 92 ? -3.461 -10.719 -14.477 1 96.25 92 ARG A C 1
ATOM 668 O O . ARG A 1 92 ? -2.33 -10.977 -14.898 1 96.25 92 ARG A O 1
ATOM 675 N N . PHE A 1 93 ? -3.771 -10.633 -13.242 1 97.81 93 PHE A N 1
ATOM 676 C CA . PHE A 1 93 ? -2.811 -11.031 -12.219 1 97.81 93 PHE A CA 1
ATOM 677 C C . PHE A 1 93 ? -3.525 -11.539 -10.977 1 97.81 93 PHE A C 1
ATOM 679 O O . PHE A 1 93 ? -4.73 -11.336 -10.82 1 97.81 93 PHE A O 1
ATOM 686 N N . CYS A 1 94 ? -2.84 -12.234 -10.234 1 98.56 94 CYS A N 1
ATOM 687 C CA . CYS A 1 94 ? -3.287 -12.719 -8.93 1 98.56 94 CYS A CA 1
ATOM 688 C C . CYS A 1 94 ? -2.35 -12.258 -7.824 1 98.56 94 CYS A C 1
ATOM 690 O O . CYS A 1 94 ? -1.129 -12.367 -7.953 1 98.56 94 CYS A O 1
ATOM 692 N N . ILE A 1 95 ? -2.869 -11.688 -6.766 1 98.88 95 ILE A N 1
ATOM 693 C CA . ILE A 1 95 ? -2.105 -11.352 -5.566 1 98.88 95 ILE A CA 1
ATOM 694 C C . ILE A 1 95 ? -2.258 -12.453 -4.527 1 98.88 95 ILE A C 1
ATOM 696 O O . ILE A 1 95 ? -3.35 -12.672 -3.994 1 98.88 95 ILE A O 1
ATOM 700 N N . ASN A 1 96 ? -1.224 -13.188 -4.238 1 98.75 96 ASN A N 1
ATOM 701 C CA . ASN A 1 96 ? -1.205 -14.18 -3.174 1 98.75 96 ASN A CA 1
ATOM 702 C C . ASN A 1 96 ? -0.623 -13.617 -1.883 1 98.75 96 ASN A C 1
ATOM 704 O O . ASN A 1 96 ? 0.575 -13.336 -1.807 1 98.75 96 ASN A O 1
ATOM 708 N N . LEU A 1 97 ? -1.471 -13.375 -0.905 1 98.62 97 LEU A N 1
ATOM 709 C CA . LEU A 1 97 ? -0.989 -12.977 0.415 1 98.62 97 LEU A CA 1
ATOM 710 C C . LEU A 1 97 ? -0.482 -14.188 1.191 1 98.62 97 LEU A C 1
ATOM 712 O O . LEU A 1 97 ? -0.945 -15.312 0.974 1 98.62 97 LEU A O 1
ATOM 716 N N . LEU A 1 98 ? 0.438 -13.953 2.084 1 97.25 98 LEU A N 1
ATOM 717 C CA . LEU A 1 98 ? 1.175 -15.055 2.688 1 97.25 98 LEU A CA 1
ATOM 718 C C . LEU A 1 98 ? 0.923 -15.125 4.191 1 97.25 98 LEU A C 1
ATOM 720 O O . LEU A 1 98 ? 0.639 -14.102 4.82 1 97.25 98 LEU A O 1
ATOM 724 N N . GLN A 1 99 ? 1.034 -16.25 4.73 1 96.56 99 GLN A N 1
ATOM 725 C CA . GLN A 1 99 ? 1.034 -16.516 6.164 1 96.56 99 GLN A CA 1
ATOM 726 C C . GLN A 1 99 ? 2.346 -17.156 6.609 1 96.56 99 GLN A C 1
ATOM 728 O O . GLN A 1 99 ? 3.139 -17.609 5.777 1 96.56 99 GLN A O 1
ATOM 733 N N . PRO A 1 100 ? 2.57 -17.109 7.973 1 92.69 100 PRO A N 1
ATOM 734 C CA . PRO A 1 100 ? 3.773 -17.812 8.43 1 92.69 100 PRO A CA 1
ATOM 735 C C . PRO A 1 100 ? 3.846 -19.25 7.93 1 92.69 100 PRO A C 1
ATOM 737 O O . PRO A 1 100 ? 2.826 -19.953 7.891 1 92.69 100 PRO A O 1
ATOM 740 N N . GLY A 1 101 ? 5.035 -19.719 7.535 1 90 101 GLY A N 1
ATOM 741 C CA . GLY A 1 101 ? 5.211 -21.047 6.977 1 90 101 GLY A CA 1
ATOM 742 C C . GLY A 1 101 ? 5.262 -21.047 5.461 1 90 101 GLY A C 1
ATOM 743 O O . GLY A 1 101 ? 5.656 -22.047 4.855 1 90 101 GLY A O 1
ATOM 744 N N . GLN A 1 102 ? 4.879 -19.953 4.914 1 89.75 102 GLN A N 1
ATOM 745 C CA . GLN A 1 102 ? 4.891 -19.859 3.457 1 89.75 102 GLN A CA 1
ATOM 746 C C . GLN A 1 102 ? 6.047 -18.984 2.971 1 89.75 102 GLN A C 1
ATOM 748 O O . GLN A 1 102 ? 6.031 -18.516 1.836 1 89.75 102 GLN A O 1
ATOM 753 N N . ASP A 1 103 ? 7.012 -18.797 3.83 1 81.94 103 ASP A N 1
ATOM 754 C CA . ASP A 1 103 ? 8.203 -18 3.537 1 81.94 103 ASP A CA 1
ATOM 755 C C . ASP A 1 103 ? 8.984 -18.609 2.371 1 81.94 103 ASP A C 1
ATOM 757 O O . ASP A 1 103 ? 9.68 -17.891 1.644 1 81.94 103 ASP A O 1
ATOM 761 N N . GLY A 1 104 ? 8.859 -19.906 2.211 1 87.06 104 GLY A N 1
ATOM 762 C CA . GLY A 1 104 ? 9.562 -20.594 1.146 1 87.06 104 GLY A CA 1
ATOM 763 C C . GLY A 1 104 ? 9.172 -20.125 -0.24 1 87.06 104 GLY A C 1
ATOM 764 O O . GLY A 1 104 ? 9.922 -20.312 -1.202 1 87.06 104 GLY A O 1
ATOM 765 N N . HIS A 1 105 ? 8 -19.5 -0.282 1 92.88 105 HIS A N 1
ATOM 766 C CA . HIS A 1 105 ? 7.539 -18.969 -1.565 1 92.88 105 HIS A CA 1
ATOM 767 C C . HIS A 1 105 ? 8.234 -17.672 -1.912 1 92.88 105 HIS A C 1
ATOM 769 O O . HIS A 1 105 ? 8.266 -17.266 -3.078 1 92.88 105 HIS A O 1
ATOM 775 N N . VAL A 1 106 ? 8.797 -16.969 -0.942 1 92.5 106 VAL A N 1
ATOM 776 C CA . VAL A 1 106 ? 9.281 -15.609 -1.157 1 92.5 106 VAL A CA 1
ATOM 777 C C . VAL A 1 106 ? 10.727 -15.648 -1.666 1 92.5 106 VAL A C 1
ATOM 779 O O . VAL A 1 106 ? 11.086 -14.891 -2.572 1 92.5 106 VAL A O 1
ATOM 782 N N . VAL A 1 107 ? 11.508 -16.547 -1.212 1 88.75 107 VAL A N 1
ATOM 783 C CA . VAL A 1 107 ? 12.953 -16.578 -1.421 1 88.75 107 VAL A CA 1
ATOM 784 C C . VAL A 1 107 ? 13.258 -16.703 -2.912 1 88.75 107 VAL A C 1
ATOM 786 O O . VAL A 1 107 ? 14.078 -15.953 -3.449 1 88.75 107 VAL A O 1
ATOM 789 N N . PRO A 1 108 ? 12.578 -17.578 -3.615 1 92.62 108 PRO A N 1
ATOM 790 C CA . PRO A 1 108 ? 12.883 -17.734 -5.039 1 92.62 108 PRO A CA 1
ATOM 791 C C . PRO A 1 108 ? 12.625 -16.453 -5.836 1 92.62 108 PRO A C 1
ATOM 793 O O . PRO A 1 108 ? 13.188 -16.266 -6.918 1 92.62 108 PRO A O 1
ATOM 796 N N . PHE A 1 109 ? 11.773 -15.586 -5.344 1 93.88 109 PHE A N 1
ATOM 797 C CA . PHE A 1 109 ? 11.445 -14.359 -6.055 1 93.88 109 PHE A CA 1
ATOM 798 C C . PHE A 1 109 ? 12.367 -13.219 -5.625 1 93.88 109 PHE A C 1
ATOM 800 O O . PHE A 1 109 ? 12.445 -12.195 -6.301 1 93.88 109 PHE A O 1
ATOM 807 N N . ALA A 1 110 ? 13.016 -13.367 -4.508 1 86.56 110 ALA A N 1
ATOM 808 C CA . ALA A 1 110 ? 13.859 -12.312 -3.941 1 86.56 110 ALA A CA 1
ATOM 809 C C . ALA A 1 110 ? 15.328 -12.531 -4.305 1 86.56 110 ALA A C 1
ATOM 811 O O . ALA A 1 110 ? 16.109 -11.586 -4.312 1 86.56 110 ALA A O 1
ATOM 812 N N . ASP A 1 111 ? 15.688 -13.773 -4.59 1 88.06 111 ASP A N 1
ATOM 813 C CA . ASP A 1 111 ? 17.078 -14.156 -4.844 1 88.06 111 ASP A CA 1
ATOM 814 C C . ASP A 1 111 ? 17.266 -14.641 -6.281 1 88.06 111 ASP A C 1
ATOM 816 O O . ASP A 1 111 ? 16.828 -15.742 -6.629 1 88.06 111 ASP A O 1
ATOM 820 N N . PRO A 1 112 ? 17.953 -13.891 -7.027 1 86.69 112 PRO A N 1
ATOM 821 C CA . PRO A 1 112 ? 18.188 -14.297 -8.414 1 86.69 112 PRO A CA 1
ATOM 822 C C . PRO A 1 112 ? 18.812 -15.688 -8.531 1 86.69 112 PRO A C 1
ATOM 824 O O . PRO A 1 112 ? 18.562 -16.406 -9.5 1 86.69 112 PRO A O 1
ATOM 827 N N . ALA A 1 113 ? 19.562 -16.047 -7.523 1 90.44 113 ALA A N 1
ATOM 828 C CA . ALA A 1 113 ? 20.25 -17.344 -7.543 1 90.44 113 ALA A CA 1
ATOM 829 C C . ALA A 1 113 ? 19.25 -18.484 -7.371 1 90.44 113 ALA A C 1
ATOM 831 O O . ALA A 1 113 ? 19.562 -19.641 -7.68 1 90.44 113 ALA A O 1
ATOM 832 N N . ALA A 1 114 ? 18.062 -18.188 -6.973 1 90.31 114 ALA A N 1
ATOM 833 C CA . ALA A 1 114 ? 17.078 -19.219 -6.688 1 90.31 114 ALA A CA 1
ATOM 834 C C . ALA A 1 114 ? 15.914 -19.141 -7.676 1 90.31 114 ALA A C 1
ATOM 836 O O . ALA A 1 114 ? 14.852 -19.719 -7.438 1 90.31 114 ALA A O 1
ATOM 837 N N . ARG A 1 115 ? 16.047 -18.516 -8.781 1 90.31 115 ARG A N 1
ATOM 838 C CA . ARG A 1 115 ? 14.969 -18.25 -9.719 1 90.31 115 ARG A CA 1
ATOM 839 C C . ARG A 1 115 ? 14.359 -19.547 -10.242 1 90.31 115 ARG A C 1
ATOM 841 O O . ARG A 1 115 ? 13.156 -19.609 -10.492 1 90.31 115 ARG A O 1
ATOM 848 N N . ASP A 1 116 ? 15.188 -20.594 -10.375 1 92.12 116 ASP A N 1
ATOM 849 C CA . ASP A 1 116 ? 14.727 -21.875 -10.906 1 92.12 116 ASP A CA 1
ATOM 850 C C . ASP A 1 116 ? 13.75 -22.547 -9.945 1 92.12 116 ASP A C 1
ATOM 852 O O . ASP A 1 116 ? 13.023 -23.484 -10.328 1 92.12 116 ASP A O 1
ATOM 856 N N . ALA A 1 117 ? 13.719 -22.078 -8.703 1 94.31 117 ALA A N 1
ATOM 857 C CA . ALA A 1 117 ? 12.852 -22.672 -7.691 1 94.31 117 ALA A CA 1
ATOM 858 C C . ALA A 1 117 ? 11.469 -22.016 -7.695 1 94.31 117 ALA A C 1
ATOM 860 O O . ALA A 1 117 ? 10.562 -22.453 -6.984 1 94.31 117 ALA A O 1
ATOM 861 N N . ARG A 1 118 ? 11.281 -21.016 -8.477 1 95.56 118 ARG A N 1
ATOM 862 C CA . ARG A 1 118 ? 9.969 -20.391 -8.586 1 95.56 118 ARG A CA 1
ATOM 863 C C . ARG A 1 118 ? 8.93 -21.391 -9.07 1 95.56 118 ARG A C 1
ATOM 865 O O . ARG A 1 118 ? 9.188 -22.172 -9.984 1 95.56 118 ARG A O 1
ATOM 872 N N . PHE A 1 119 ? 7.781 -21.422 -8.445 1 96.5 119 PHE A N 1
ATOM 873 C CA . PHE A 1 119 ? 6.605 -22.156 -8.883 1 96.5 119 PHE A CA 1
ATOM 874 C C . PHE A 1 119 ? 6.84 -23.672 -8.758 1 96.5 119 PHE A C 1
ATOM 876 O O . PHE A 1 119 ? 6.176 -24.453 -9.438 1 96.5 119 PHE A O 1
ATOM 883 N N . THR A 1 120 ? 7.801 -24.094 -7.961 1 95.44 120 THR A N 1
ATOM 884 C CA . THR A 1 120 ? 8.109 -25.516 -7.844 1 95.44 120 THR A CA 1
ATOM 885 C C . THR A 1 120 ? 7.434 -26.125 -6.617 1 95.44 120 THR A C 1
ATOM 887 O O . THR A 1 120 ? 7.332 -27.344 -6.492 1 95.44 120 THR A O 1
ATOM 890 N N . GLN A 1 121 ? 6.984 -25.297 -5.695 1 94.75 121 GLN A N 1
ATOM 891 C CA . GLN A 1 121 ? 6.336 -25.797 -4.488 1 94.75 121 GLN A CA 1
ATOM 892 C C . GLN A 1 121 ? 5.051 -26.547 -4.828 1 94.75 121 GLN A C 1
ATOM 894 O O . GLN A 1 121 ? 4.387 -26.234 -5.82 1 94.75 121 GLN A O 1
ATOM 899 N N . ASP A 1 122 ? 4.582 -27.422 -3.949 1 94.94 122 ASP A N 1
ATOM 900 C CA . ASP A 1 122 ? 3.516 -28.375 -4.254 1 94.94 122 ASP A CA 1
ATOM 901 C C . ASP A 1 122 ? 2.143 -27.734 -4.082 1 94.94 122 ASP A C 1
ATOM 903 O O . ASP A 1 122 ? 1.129 -28.297 -4.496 1 94.94 122 ASP A O 1
ATOM 907 N N . ASP A 1 123 ? 2.08 -26.578 -3.506 1 96.44 123 ASP A N 1
ATOM 908 C CA . ASP A 1 123 ? 0.783 -25.969 -3.227 1 96.44 123 ASP A CA 1
ATOM 909 C C . ASP A 1 123 ? 0.417 -24.938 -4.293 1 96.44 123 ASP A C 1
ATOM 911 O O . ASP A 1 123 ? -0.594 -24.25 -4.172 1 96.44 123 ASP A O 1
ATOM 915 N N . TRP A 1 124 ? 1.193 -24.875 -5.355 1 97.38 124 TRP A N 1
ATOM 916 C CA . TRP A 1 124 ? 0.78 -24.078 -6.504 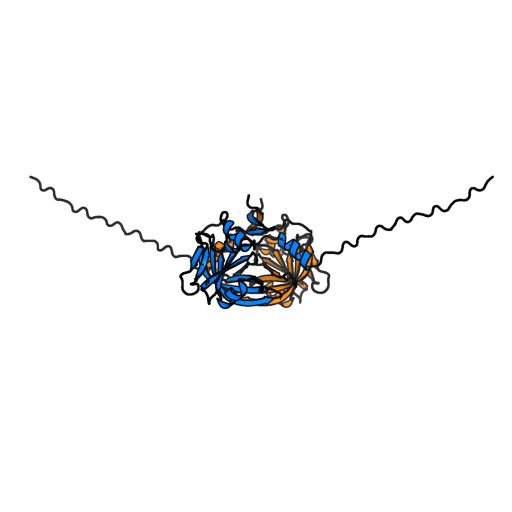1 97.38 124 TRP A CA 1
ATOM 917 C C . TRP A 1 124 ? -0.37 -24.75 -7.246 1 97.38 124 TRP A C 1
ATOM 919 O O . TRP A 1 124 ? -0.371 -25.969 -7.43 1 97.38 124 TRP A O 1
ATOM 929 N N . ARG A 1 125 ? -1.352 -24 -7.652 1 96.56 125 ARG A N 1
ATOM 930 C CA . ARG A 1 125 ? -2.475 -24.453 -8.461 1 96.56 125 ARG A CA 1
ATOM 931 C C . ARG A 1 125 ? -2.793 -23.469 -9.57 1 96.56 125 ARG A C 1
ATOM 933 O O . ARG A 1 125 ? -2.395 -22.297 -9.5 1 96.56 125 ARG A O 1
ATOM 940 N N . ARG A 1 126 ? -3.438 -23.906 -10.555 1 95.06 126 ARG A N 1
ATOM 941 C CA . ARG A 1 126 ? -3.938 -23.062 -11.625 1 95.06 126 ARG A CA 1
ATOM 942 C C . ARG A 1 126 ? -5.43 -22.781 -11.461 1 95.06 126 ARG A C 1
ATOM 944 O O . ARG A 1 126 ? -6.203 -23.703 -11.172 1 95.06 126 ARG A O 1
ATOM 951 N N . HIS A 1 127 ? -5.734 -21.5 -11.594 1 92.69 127 HIS A N 1
ATOM 952 C CA . HIS A 1 127 ? -7.148 -21.141 -11.555 1 92.69 127 HIS A CA 1
ATOM 953 C C . HIS A 1 127 ? -7.902 -21.734 -12.734 1 92.69 127 HIS A C 1
ATOM 955 O O . HIS A 1 127 ? -7.371 -21.797 -13.844 1 92.69 127 HIS A O 1
ATOM 961 N N . VAL A 1 128 ? -9.172 -22.25 -12.602 1 84.81 128 VAL A N 1
ATOM 962 C CA . VAL A 1 128 ? -9.852 -23.031 -13.625 1 84.81 128 VAL A CA 1
ATOM 963 C C . VAL A 1 128 ? -11.031 -22.234 -14.18 1 84.81 128 VAL A C 1
ATOM 965 O O . VAL A 1 1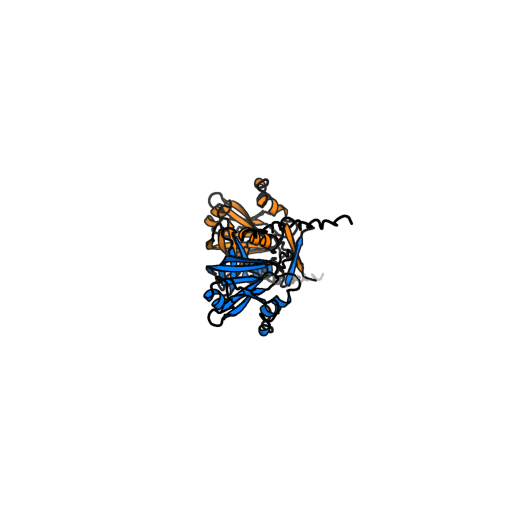28 ? -11.664 -22.656 -15.156 1 84.81 128 VAL A O 1
ATOM 968 N N . HIS A 1 129 ? -11.336 -21.109 -13.547 1 76.5 129 HIS A N 1
ATOM 969 C CA . HIS A 1 129 ? -12.523 -20.406 -14 1 76.5 129 HIS A CA 1
ATOM 970 C C . HIS A 1 129 ? -12.188 -19.406 -15.109 1 76.5 129 HIS A C 1
ATOM 972 O O . HIS A 1 129 ? -11.18 -18.703 -15.031 1 76.5 129 HIS A O 1
ATOM 978 N N . HIS A 1 130 ? -12.914 -19.312 -16.125 1 69.38 130 HIS A N 1
ATOM 979 C CA . HIS A 1 130 ? -12.969 -18.578 -17.375 1 69.38 130 HIS A CA 1
ATOM 980 C C . HIS A 1 130 ? -12 -17.406 -17.391 1 69.38 130 HIS A C 1
ATOM 982 O O . HIS A 1 130 ? -10.828 -17.562 -17.719 1 69.38 130 HIS A O 1
ATOM 988 N N . ALA A 1 131 ? -12.297 -16.328 -16.609 1 71.19 131 ALA A N 1
ATOM 989 C CA . ALA A 1 131 ? -11.586 -15.07 -16.812 1 71.19 131 ALA A CA 1
ATOM 990 C C . ALA A 1 131 ? -10.141 -15.18 -16.328 1 71.19 131 ALA A C 1
ATOM 992 O O . ALA A 1 131 ? -9.266 -14.438 -16.781 1 71.19 131 ALA A O 1
ATOM 993 N N . HIS A 1 132 ? -9.875 -16.25 -15.508 1 78.81 132 HIS A N 1
ATOM 994 C CA . HIS A 1 132 ? -8.531 -16.312 -14.938 1 78.81 132 HIS A CA 1
ATOM 995 C C . HIS A 1 132 ? -7.887 -17.672 -15.172 1 78.81 132 HIS A C 1
ATOM 997 O O . HIS A 1 132 ? -6.945 -18.047 -14.469 1 78.81 132 HIS A O 1
ATOM 1003 N N . GLU A 1 133 ? -8.438 -18.344 -16.094 1 82.62 133 GLU A N 1
ATOM 1004 C CA . GLU A 1 133 ? -7.871 -19.641 -16.422 1 82.62 133 GLU A CA 1
ATOM 1005 C C . GLU A 1 133 ? -6.375 -19.547 -16.688 1 82.62 133 GLU A C 1
ATOM 1007 O O . GLU A 1 133 ? -5.926 -18.656 -17.406 1 82.62 133 GLU A O 1
ATOM 1012 N N . GLY A 1 134 ? -5.695 -20.312 -15.961 1 86.56 134 GLY A N 1
ATOM 1013 C CA . GLY A 1 134 ? -4.27 -20.406 -16.234 1 86.56 134 GLY A CA 1
ATOM 1014 C C . GLY A 1 134 ? -3.426 -19.609 -15.242 1 86.56 134 GLY A C 1
ATOM 1015 O O . GLY A 1 134 ? -2.219 -19.828 -15.133 1 86.56 134 GLY A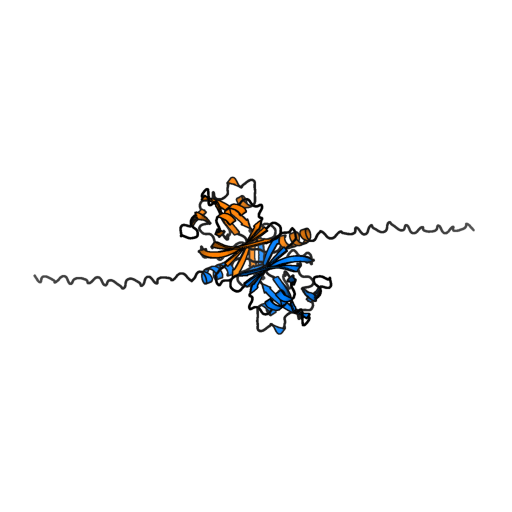 O 1
ATOM 1016 N N . VAL A 1 135 ? -4.016 -18.688 -14.477 1 94.94 135 VAL A N 1
ATOM 1017 C CA . VAL A 1 135 ? -3.246 -17.922 -13.508 1 94.94 135 VAL A CA 1
ATOM 1018 C C . VAL A 1 135 ? -2.896 -18.781 -12.305 1 94.94 135 VAL A C 1
ATOM 1020 O O . VAL A 1 135 ? -3.77 -19.438 -11.727 1 94.94 135 VAL A O 1
ATOM 1023 N N . TRP A 1 136 ? -1.714 -18.891 -12 1 97.31 136 TRP A N 1
ATOM 1024 C CA . TRP A 1 136 ? -1.264 -19.688 -10.859 1 97.31 136 TRP A CA 1
ATOM 1025 C C . TRP A 1 136 ? -1.515 -18.953 -9.547 1 97.31 136 TRP A C 1
ATOM 1027 O O . TRP A 1 136 ? -1.365 -17.734 -9.477 1 97.31 136 TRP A O 1
ATOM 1037 N N . PHE A 1 137 ? -1.878 -19.688 -8.555 1 97.69 137 PHE A N 1
ATOM 1038 C CA . PHE A 1 137 ? -2.072 -19.156 -7.207 1 97.69 137 PHE A CA 1
ATOM 1039 C C . PHE A 1 137 ? -1.618 -20.156 -6.156 1 97.69 137 PHE A C 1
ATOM 1041 O O . PHE A 1 137 ? -1.4 -21.344 -6.465 1 97.69 137 PHE A O 1
ATOM 1048 N N . ILE A 1 138 ? -1.342 -19.719 -4.965 1 98.06 138 ILE A N 1
ATOM 1049 C CA . ILE A 1 138 ? -0.91 -20.562 -3.857 1 98.06 138 ILE A CA 1
ATOM 1050 C C . ILE A 1 138 ? -2.129 -21.125 -3.127 1 98.06 138 ILE A C 1
ATOM 1052 O O . ILE A 1 138 ? -2.887 -20.375 -2.506 1 98.06 138 ILE A O 1
ATOM 1056 N N . ASP A 1 139 ? -2.281 -22.391 -3.227 1 97.12 139 ASP A N 1
ATOM 1057 C CA . ASP A 1 139 ? -3.371 -23.062 -2.523 1 97.12 139 ASP A CA 1
ATOM 1058 C C . ASP A 1 139 ? -3.18 -22.984 -1.01 1 97.12 139 ASP A C 1
ATOM 1060 O O . ASP A 1 139 ? -2.082 -23.219 -0.505 1 97.12 139 ASP A O 1
ATOM 1064 N N . GLY A 1 140 ? -4.238 -22.562 -0.302 1 96.19 140 GLY A N 1
ATOM 1065 C CA . GLY A 1 140 ? -4.168 -22.469 1.148 1 96.19 140 GLY A CA 1
ATOM 1066 C C . GLY A 1 140 ? -3.646 -21.141 1.646 1 96.19 140 GLY A C 1
ATOM 1067 O O . GLY A 1 140 ? -3.543 -20.922 2.855 1 96.19 140 GLY A O 1
ATOM 1068 N N . ALA A 1 141 ? -3.246 -20.25 0.757 1 97.62 141 ALA A N 1
ATOM 1069 C CA . ALA A 1 141 ? -2.836 -18.906 1.175 1 97.62 141 ALA A CA 1
ATOM 1070 C C . ALA A 1 141 ? -3.973 -18.188 1.898 1 97.62 141 ALA A C 1
ATOM 1072 O O . ALA A 1 141 ? -5.148 -18.484 1.671 1 97.62 141 ALA A O 1
ATOM 1073 N N . PRO A 1 142 ? -3.633 -17.25 2.809 1 98 142 PRO A N 1
ATOM 1074 C CA . PRO A 1 142 ? -4.703 -16.453 3.416 1 98 142 PRO A CA 1
ATOM 1075 C C . PRO A 1 142 ? -5.656 -15.859 2.381 1 98 142 PRO A C 1
ATOM 1077 O O . PRO A 1 142 ? -6.863 -15.766 2.629 1 98 142 PRO A O 1
ATOM 1080 N N . ALA A 1 143 ? -5.074 -15.477 1.248 1 98.56 143 ALA A N 1
ATOM 1081 C CA . ALA A 1 143 ? -5.906 -14.977 0.156 1 98.56 143 ALA A CA 1
ATOM 1082 C C . ALA A 1 143 ? -5.18 -15.086 -1.181 1 98.56 143 ALA A C 1
ATOM 1084 O O . ALA A 1 143 ? -3.979 -14.82 -1.267 1 98.56 143 ALA A O 1
ATOM 1085 N N . A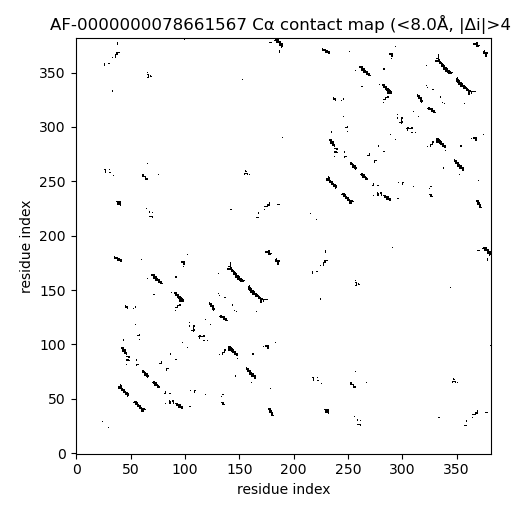LA A 1 144 ? -5.84 -15.5 -2.182 1 98.5 144 ALA A N 1
ATOM 1086 C CA . ALA A 1 144 ? -5.523 -15.336 -3.6 1 98.5 144 ALA A CA 1
ATOM 1087 C C . ALA A 1 144 ? -6.551 -14.445 -4.289 1 98.5 144 ALA A C 1
ATOM 1089 O O . ALA A 1 144 ? -7.699 -14.852 -4.488 1 98.5 144 ALA A O 1
ATOM 1090 N N . ILE A 1 145 ? -6.117 -13.258 -4.625 1 98.56 145 ILE A N 1
ATOM 1091 C CA . ILE A 1 145 ? -7 -12.227 -5.16 1 98.56 145 ILE A CA 1
ATOM 1092 C C . ILE A 1 145 ? -6.816 -12.125 -6.672 1 98.56 145 ILE A C 1
ATOM 1094 O O . ILE A 1 145 ? -5.785 -11.641 -7.148 1 98.56 145 ILE A O 1
ATOM 1098 N N . PHE A 1 146 ? -7.77 -12.523 -7.477 1 98.44 146 PHE A N 1
ATOM 1099 C CA . PHE A 1 146 ? -7.672 -12.578 -8.93 1 98.44 146 PHE A CA 1
ATOM 1100 C C . PHE A 1 146 ? -8.219 -11.297 -9.555 1 98.44 146 PHE A C 1
ATOM 1102 O O . PHE A 1 146 ? -9.367 -10.922 -9.305 1 98.44 146 PHE A O 1
ATOM 1109 N N . CYS A 1 147 ? -7.387 -10.711 -10.406 1 98.19 147 CYS A N 1
ATOM 1110 C CA . CYS A 1 147 ? -7.707 -9.383 -10.922 1 98.19 147 CYS A CA 1
ATOM 1111 C C . CYS A 1 147 ? -7.59 -9.352 -12.445 1 98.19 147 CYS A C 1
ATOM 1113 O O . CYS A 1 147 ? -6.684 -9.961 -13.016 1 98.19 147 CYS A O 1
ATOM 1115 N N . THR A 1 148 ? -8.477 -8.617 -13.078 1 97.56 148 THR A N 1
ATOM 1116 C CA . THR A 1 148 ? -8.352 -8.195 -14.469 1 97.56 148 THR A CA 1
ATOM 1117 C C . THR A 1 148 ? -7.859 -6.75 -14.547 1 97.56 148 THR A C 1
ATOM 1119 O O . THR A 1 148 ? -8.438 -5.855 -13.922 1 97.56 148 THR A O 1
ATOM 1122 N N . ILE A 1 149 ? -6.785 -6.52 -15.297 1 98 149 ILE A N 1
ATOM 1123 C CA . ILE A 1 149 ? -6.223 -5.18 -15.398 1 98 149 ILE A CA 1
ATOM 1124 C C . ILE A 1 149 ? -7.195 -4.266 -16.141 1 98 149 ILE A C 1
ATOM 1126 O O . ILE A 1 149 ? -7.598 -4.562 -17.266 1 98 149 ILE A O 1
ATOM 1130 N N . ARG A 1 150 ? -7.539 -3.119 -15.508 1 98.69 150 ARG A N 1
ATOM 1131 C CA . ARG A 1 150 ? -8.5 -2.186 -16.078 1 98.69 150 ARG A CA 1
ATOM 1132 C C . ARG A 1 150 ? -7.832 -0.856 -16.422 1 98.69 150 ARG A C 1
ATOM 1134 O O . ARG A 1 150 ? -8.25 -0.164 -17.359 1 98.69 150 ARG A O 1
ATOM 1141 N N . GLU A 1 151 ? -6.836 -0.438 -15.641 1 98.5 151 GLU A N 1
ATOM 1142 C CA . GLU A 1 151 ? -6.09 0.798 -15.852 1 98.5 151 GLU A CA 1
ATOM 1143 C C . GLU A 1 151 ? -4.586 0.563 -15.734 1 98.5 151 GLU A C 1
ATOM 1145 O O . GLU A 1 151 ? -4.145 -0.306 -14.984 1 98.5 151 GLU A O 1
ATOM 1150 N N . ARG A 1 152 ? -3.861 1.252 -16.5 1 98.31 152 ARG A N 1
ATOM 1151 C CA . ARG A 1 152 ? -2.402 1.271 -16.469 1 98.31 152 ARG A CA 1
ATOM 1152 C C . ARG A 1 152 ? -1.87 2.695 -16.578 1 98.31 152 ARG A C 1
ATOM 1154 O O . ARG A 1 152 ? -2.191 3.418 -17.516 1 98.31 152 ARG A O 1
ATOM 1161 N N . VAL A 1 153 ? -1.101 3.102 -15.586 1 97.81 153 VAL A N 1
ATOM 1162 C CA . VAL A 1 153 ? -0.498 4.43 -15.562 1 97.81 153 VAL A CA 1
ATOM 1163 C C . VAL A 1 153 ? 1.018 4.309 -15.414 1 97.81 153 VAL A C 1
ATOM 1165 O O . VAL A 1 153 ? 1.509 3.756 -14.43 1 97.81 153 VAL A O 1
ATOM 1168 N N . GLY A 1 154 ? 1.687 4.84 -16.359 1 97.75 154 GLY A N 1
ATOM 1169 C CA . GLY A 1 154 ? 3.139 4.859 -16.281 1 97.75 154 GLY A CA 1
ATOM 1170 C C . GLY A 1 154 ? 3.68 6.043 -15.5 1 97.75 154 GLY A C 1
ATOM 1171 O O . GLY A 1 154 ? 3.172 7.16 -15.625 1 97.75 154 GLY A O 1
ATOM 1172 N N . PHE A 1 155 ? 4.68 5.797 -14.688 1 98.5 155 PHE A N 1
ATOM 1173 C CA . PHE A 1 155 ? 5.406 6.859 -14.008 1 98.5 155 PHE A CA 1
ATOM 1174 C C . PHE A 1 155 ? 6.848 6.441 -13.734 1 98.5 155 PHE A C 1
ATOM 1176 O O . PHE A 1 155 ? 7.09 5.422 -13.086 1 98.5 155 PHE A O 1
ATOM 1183 N N . GLY A 1 156 ? 7.789 7.254 -14.289 1 97.75 156 GLY A N 1
ATOM 1184 C CA . GLY A 1 156 ? 9.18 6.84 -14.156 1 97.75 156 GLY A CA 1
ATOM 1185 C C . GLY A 1 156 ? 9.445 5.461 -14.727 1 97.75 156 GLY A C 1
ATOM 1186 O O . GLY A 1 156 ? 9.133 5.195 -15.891 1 97.75 156 GLY A O 1
ATOM 1187 N N . THR A 1 157 ? 9.891 4.559 -13.867 1 97.94 157 THR A N 1
ATOM 1188 C CA . THR A 1 157 ? 10.289 3.229 -14.305 1 97.94 157 THR A CA 1
ATOM 1189 C C . THR A 1 157 ? 9.156 2.227 -14.094 1 97.94 157 THR A C 1
ATOM 1191 O O . THR A 1 157 ? 9.273 1.06 -14.469 1 97.94 157 THR A O 1
ATOM 1194 N N . HIS A 1 158 ? 8.031 2.629 -13.5 1 98.5 158 HIS A N 1
ATOM 1195 C CA . HIS A 1 158 ? 7.02 1.663 -13.078 1 98.5 158 HIS A CA 1
ATOM 1196 C C . HIS A 1 158 ? 5.676 1.948 -13.734 1 98.5 158 HIS A C 1
ATOM 1198 O O . HIS A 1 158 ? 5.414 3.074 -14.164 1 98.5 158 HIS A O 1
ATOM 1204 N N . ASP A 1 159 ? 4.895 0.925 -13.828 1 98.5 159 ASP A N 1
ATOM 1205 C CA . ASP A 1 159 ? 3.473 1.022 -14.141 1 98.5 159 ASP A CA 1
ATOM 1206 C C . ASP A 1 159 ? 2.621 0.759 -12.898 1 98.5 159 ASP A C 1
ATOM 1208 O O . ASP A 1 159 ? 2.834 -0.229 -12.195 1 98.5 159 ASP A O 1
ATOM 1212 N N . LEU A 1 160 ? 1.724 1.662 -12.648 1 98.62 160 LEU A N 1
ATOM 1213 C CA . LEU A 1 160 ? 0.631 1.396 -11.719 1 98.62 160 LEU A CA 1
ATOM 1214 C C . LEU A 1 160 ? -0.526 0.698 -12.422 1 98.62 160 LEU A C 1
ATOM 1216 O O . LEU A 1 160 ? -1.087 1.231 -13.383 1 98.62 160 LEU A O 1
ATOM 1220 N N . LEU A 1 161 ? -0.861 -0.508 -11.984 1 98.81 161 LEU A N 1
ATOM 1221 C CA . LEU A 1 161 ? -1.943 -1.29 -12.57 1 98.81 161 LEU A CA 1
ATOM 1222 C C . LEU A 1 161 ? -3.129 -1.377 -11.617 1 98.81 161 LEU A C 1
ATOM 1224 O O . LEU A 1 161 ? -2.971 -1.754 -10.453 1 98.81 161 LEU A O 1
ATOM 1228 N N . VAL A 1 162 ? -4.293 -0.979 -12.117 1 98.88 162 VAL A N 1
ATOM 1229 C CA . VAL A 1 162 ? -5.523 -1.198 -11.367 1 98.88 162 VAL A CA 1
ATOM 1230 C C . VAL A 1 162 ? -6.215 -2.465 -11.867 1 98.88 162 VAL A C 1
ATOM 1232 O O . VAL A 1 162 ? -6.543 -2.572 -13.047 1 98.88 162 VAL A O 1
ATOM 1235 N N . GLY A 1 163 ? -6.324 -3.369 -11 1 98.69 163 GLY A N 1
ATOM 1236 C CA . GLY A 1 163 ? -7.008 -4.613 -11.32 1 98.69 163 GLY A CA 1
ATOM 1237 C C . GLY A 1 163 ? -8.359 -4.738 -10.641 1 98.69 163 GLY A C 1
ATOM 1238 O O . GLY A 1 163 ? -8.461 -4.672 -9.414 1 98.69 163 GLY A O 1
ATOM 1239 N N . GLU A 1 164 ? -9.383 -4.895 -11.461 1 98.38 164 GLU A N 1
ATOM 1240 C CA . GLU A 1 164 ? -10.68 -5.258 -10.906 1 98.38 164 GLU A CA 1
ATOM 1241 C C . GLU A 1 164 ? -10.688 -6.699 -10.406 1 98.38 164 GLU A C 1
ATOM 1243 O O . GLU A 1 164 ? -10.211 -7.605 -11.094 1 98.38 164 GLU A O 1
ATOM 1248 N N . VAL A 1 165 ? -11.148 -6.91 -9.141 1 98.25 165 VAL A N 1
ATOM 1249 C CA . VAL A 1 165 ? -11.148 -8.234 -8.539 1 98.25 165 VAL A CA 1
ATOM 1250 C C . VAL A 1 165 ? -12.336 -9.039 -9.055 1 98.25 165 VAL A C 1
ATOM 1252 O O . VAL A 1 165 ? -13.492 -8.641 -8.875 1 98.25 165 VAL A O 1
ATOM 1255 N N . ASP A 1 166 ? -12.047 -10.211 -9.625 1 95.44 166 ASP A N 1
ATOM 1256 C CA . ASP A 1 166 ? -13.062 -11.062 -10.234 1 95.44 166 ASP A CA 1
ATOM 1257 C C . ASP A 1 166 ? -13.352 -12.281 -9.367 1 95.44 166 ASP A C 1
ATOM 1259 O O . ASP A 1 166 ? -14.398 -12.906 -9.5 1 95.44 166 ASP A O 1
ATOM 1263 N N . ASP A 1 167 ? -12.336 -12.586 -8.672 1 96.25 167 ASP A N 1
ATOM 1264 C CA . ASP A 1 167 ? -12.453 -13.75 -7.809 1 96.25 167 ASP A CA 1
ATOM 1265 C C . ASP A 1 167 ? -11.477 -13.664 -6.637 1 96.25 167 ASP A C 1
ATOM 1267 O O . ASP A 1 167 ? -10.5 -12.914 -6.688 1 96.25 167 ASP A O 1
ATOM 1271 N N . LEU A 1 168 ? -11.797 -14.422 -5.629 1 97 168 LEU A N 1
ATOM 1272 C CA . LEU A 1 168 ? -11.008 -14.461 -4.402 1 97 168 LEU A CA 1
ATOM 1273 C C . LEU A 1 168 ? -11.094 -15.828 -3.74 1 97 168 LEU A C 1
ATOM 1275 O O . LEU A 1 168 ? -12.188 -16.312 -3.426 1 97 168 LEU A O 1
ATOM 1279 N N . LEU A 1 169 ? -9.992 -16.484 -3.656 1 96.5 169 LEU A N 1
ATOM 1280 C CA . LEU A 1 169 ? -9.883 -17.703 -2.855 1 96.5 169 LEU A CA 1
ATOM 1281 C C . LEU A 1 169 ? -9.172 -17.422 -1.536 1 96.5 169 LEU A C 1
ATOM 1283 O O . LEU A 1 169 ? -8.172 -16.703 -1.508 1 96.5 169 LEU A O 1
ATOM 1287 N N . THR A 1 170 ? -9.703 -17.875 -0.448 1 97.31 170 THR A N 1
ATOM 1288 C CA . THR A 1 170 ? -9.117 -17.609 0.859 1 97.31 170 THR A CA 1
ATOM 1289 C C . THR A 1 170 ? -9.18 -18.844 1.751 1 97.31 170 THR A C 1
ATOM 1291 O O . THR A 1 170 ? -10.148 -19.609 1.689 1 97.31 170 THR A O 1
ATOM 1294 N N . SER A 1 171 ? -8.18 -19.031 2.562 1 96.25 171 SER A N 1
ATOM 1295 C CA . SER A 1 171 ? -8.188 -20.078 3.582 1 96.25 171 SER A CA 1
ATOM 1296 C C . SER A 1 171 ? -8.984 -19.641 4.809 1 96.25 171 SER A C 1
ATOM 1298 O O . SER A 1 171 ? -9.312 -20.469 5.664 1 96.25 171 SER A O 1
ATOM 1300 N N . GLY A 1 172 ? -9.25 -18.359 4.922 1 95.06 172 GLY A N 1
ATOM 1301 C CA . GLY A 1 172 ? -9.891 -17.812 6.109 1 95.06 172 GLY A CA 1
ATOM 1302 C C . GLY A 1 172 ? -8.906 -17.391 7.18 1 95.06 172 GLY A C 1
ATOM 1303 O O . GLY A 1 172 ? -9.297 -16.828 8.203 1 95.06 172 GLY A O 1
ATOM 1304 N N . SER A 1 173 ? -7.629 -17.578 6.945 1 96.38 173 SER A N 1
ATOM 1305 C CA . SER A 1 173 ? -6.617 -17.188 7.922 1 96.38 173 SER A CA 1
ATOM 1306 C C . SER A 1 173 ? -6.566 -15.68 8.094 1 96.38 173 SER A C 1
ATOM 1308 O O . SER A 1 173 ? -6.648 -14.93 7.117 1 96.38 173 SER A O 1
ATOM 1310 N N . ASP A 1 174 ? -6.465 -15.281 9.328 1 96.19 174 ASP A N 1
ATOM 1311 C CA . ASP A 1 174 ? -6.297 -13.867 9.633 1 96.19 174 ASP A CA 1
ATOM 1312 C C . ASP A 1 174 ? -4.832 -13.531 9.922 1 96.19 174 ASP A C 1
ATOM 1314 O O . ASP A 1 174 ? -4.504 -12.398 10.258 1 96.19 174 ASP A O 1
ATOM 1318 N N . ASP A 1 175 ? -4.004 -14.555 9.766 1 96.38 175 ASP A N 1
ATOM 1319 C CA . ASP A 1 175 ? -2.576 -14.375 10.016 1 96.38 175 ASP A CA 1
ATOM 1320 C C . ASP A 1 175 ? -1.834 -14.047 8.719 1 96.38 175 ASP A C 1
ATOM 1322 O O . ASP A 1 175 ? -1.105 -14.883 8.18 1 96.38 175 ASP A O 1
ATOM 1326 N N . ILE A 1 176 ? -1.966 -12.844 8.289 1 97.56 176 ILE A N 1
ATOM 1327 C CA . ILE A 1 176 ? -1.382 -12.383 7.031 1 97.56 176 ILE A CA 1
ATOM 1328 C C . ILE A 1 176 ? -0.089 -11.617 7.312 1 97.56 176 ILE A C 1
ATOM 1330 O O . ILE A 1 176 ? -0.068 -10.703 8.141 1 97.56 176 ILE A O 1
ATOM 1334 N N . LEU A 1 177 ? 0.986 -12.008 6.668 1 96.88 177 LEU A N 1
ATOM 1335 C CA . LEU A 1 177 ? 2.305 -11.422 6.875 1 96.88 177 LEU A CA 1
ATOM 1336 C C . LEU A 1 177 ? 2.428 -10.086 6.141 1 96.88 177 LEU A C 1
ATOM 1338 O O . LEU A 1 177 ? 1.74 -9.859 5.141 1 96.88 177 LEU A O 1
ATOM 1342 N N . GLY A 1 178 ? 3.277 -9.219 6.707 1 97.25 178 GLY A N 1
ATOM 1343 C CA . GLY A 1 178 ? 3.717 -7.992 6.055 1 97.25 178 GLY A CA 1
ATOM 1344 C C . GLY A 1 178 ? 5.215 -7.941 5.824 1 97.25 178 GLY A C 1
ATOM 1345 O O . GLY A 1 178 ? 5.887 -8.977 5.84 1 97.25 178 GLY A O 1
ATOM 1346 N N . TRP A 1 179 ? 5.613 -6.82 5.48 1 97.12 179 TRP A N 1
ATOM 1347 C CA . TRP A 1 179 ? 7.008 -6.559 5.152 1 97.12 179 TRP A CA 1
ATOM 1348 C C . TRP A 1 179 ? 7.484 -5.262 5.805 1 97.12 179 TRP A C 1
ATOM 1350 O O . TRP A 1 179 ? 6.805 -4.238 5.73 1 97.12 179 TRP A O 1
ATOM 1360 N N . ALA A 1 180 ? 8.617 -5.293 6.43 1 97.06 180 ALA A N 1
ATOM 1361 C CA . ALA A 1 180 ? 9.289 -4.117 6.977 1 97.06 180 ALA A CA 1
ATOM 1362 C C . ALA A 1 180 ? 10.766 -4.406 7.254 1 97.06 180 ALA A C 1
ATOM 1364 O O . ALA A 1 180 ? 11.125 -5.52 7.633 1 97.06 180 ALA A O 1
ATOM 1365 N N . ASN A 1 181 ? 11.531 -3.42 6.996 1 95.88 181 ASN A N 1
ATOM 1366 C CA . ASN A 1 181 ? 12.961 -3.496 7.273 1 95.88 181 ASN A CA 1
ATOM 1367 C C . ASN A 1 181 ? 13.602 -4.695 6.582 1 95.88 181 ASN A C 1
ATOM 1369 O O . ASN A 1 181 ? 14.414 -5.402 7.184 1 95.88 181 ASN A O 1
ATOM 1373 N N . GLY A 1 182 ? 13.156 -4.992 5.422 1 92.56 182 GLY A N 1
ATOM 1374 C CA . GLY A 1 182 ? 13.773 -6.012 4.59 1 92.56 182 GLY A CA 1
ATOM 1375 C C . GLY A 1 182 ? 13.406 -7.422 4.996 1 92.56 182 GLY A C 1
ATOM 1376 O O . GLY A 1 182 ? 14.109 -8.375 4.664 1 92.56 182 GLY A O 1
ATOM 1377 N N . ALA A 1 183 ? 12.312 -7.523 5.762 1 93.12 183 ALA A N 1
ATOM 1378 C CA . ALA A 1 183 ? 11.984 -8.859 6.254 1 93.12 183 ALA A CA 1
ATOM 1379 C C . ALA A 1 183 ? 10.469 -9.055 6.355 1 93.12 183 ALA A C 1
ATOM 1381 O O . ALA A 1 183 ? 9.727 -8.086 6.531 1 93.12 183 ALA A O 1
ATOM 1382 N N . LEU A 1 184 ? 10.117 -10.312 6.254 1 95.44 184 LEU A N 1
ATOM 1383 C CA . LEU A 1 184 ? 8.742 -10.672 6.586 1 95.44 184 LEU A CA 1
ATOM 1384 C C . LEU A 1 184 ? 8.445 -10.375 8.047 1 95.44 184 LEU A C 1
ATOM 1386 O O . LEU A 1 184 ? 9.289 -10.602 8.922 1 95.44 184 LEU A O 1
ATOM 1390 N N . CYS A 1 185 ? 7.254 -9.828 8.32 1 96.56 185 CYS A N 1
ATOM 1391 C CA . CYS A 1 185 ? 6.902 -9.484 9.695 1 96.56 185 CYS A CA 1
ATOM 1392 C C . CYS A 1 185 ? 5.43 -9.766 9.961 1 96.56 185 CYS A C 1
ATOM 1394 O O . CYS A 1 185 ? 4.656 -10.008 9.031 1 96.56 185 CYS A O 1
ATOM 1396 N N . ARG A 1 186 ? 5.098 -9.766 11.242 1 95.62 186 ARG A N 1
ATOM 1397 C CA . ARG A 1 186 ? 3.717 -9.812 11.719 1 95.62 186 ARG A CA 1
ATOM 1398 C C . ARG A 1 186 ? 3.32 -8.484 12.359 1 95.62 186 ARG A C 1
ATOM 1400 O O . ARG A 1 186 ? 4.105 -7.883 13.094 1 95.62 186 ARG A O 1
ATOM 1407 N N . PRO A 1 187 ? 2.102 -8.055 12.023 1 95.62 187 PRO A N 1
ATOM 1408 C CA . PRO A 1 187 ? 1.636 -6.879 12.766 1 95.62 187 PRO A CA 1
ATOM 1409 C C . PRO A 1 187 ? 1.346 -7.18 14.234 1 95.62 187 PRO A C 1
ATOM 1411 O O . PRO A 1 187 ? 0.666 -8.164 14.539 1 95.62 187 PRO A O 1
ATOM 1414 N N . ALA A 1 188 ? 1.892 -6.426 15.102 1 94.25 188 ALA A N 1
ATOM 1415 C CA . ALA A 1 188 ? 1.636 -6.523 16.547 1 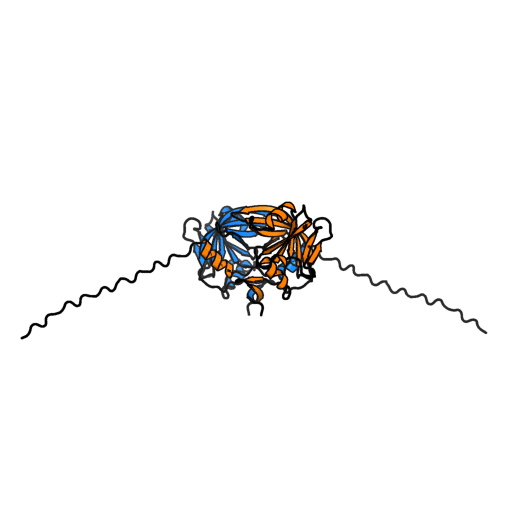94.25 188 ALA A CA 1
ATOM 1416 C C . ALA A 1 188 ? 0.913 -5.281 17.047 1 94.25 188 ALA A C 1
ATOM 1418 O O . ALA A 1 188 ? 1.404 -4.16 16.891 1 94.25 188 ALA A O 1
ATOM 1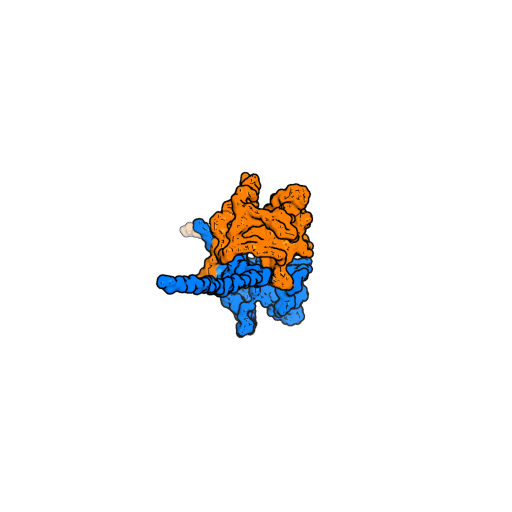419 N N . PRO A 1 189 ? -0.281 -5.477 17.641 1 90.12 189 PRO A N 1
ATOM 1420 C CA . PRO A 1 189 ? -0.988 -4.305 18.156 1 90.12 189 PRO A CA 1
ATOM 1421 C C . PRO A 1 189 ? -0.157 -3.518 19.172 1 90.12 189 PRO A C 1
ATOM 1423 O O . PRO A 1 189 ? 0.685 -4.094 19.875 1 90.12 189 PRO A O 1
ATOM 1426 N N . LEU A 1 190 ? -0.472 -2.191 19.188 1 88 190 LEU A N 1
ATOM 1427 C CA . LEU A 1 190 ? 0.236 -1.36 20.156 1 88 190 LEU A CA 1
ATOM 1428 C C . LEU A 1 190 ? -0.22 -1.673 21.578 1 88 190 LEU A C 1
ATOM 1430 O O . LEU A 1 190 ? -1.395 -1.973 21.812 1 88 190 LEU A O 1
ATOM 1434 N N . SER A 1 191 ? 0.612 -2.098 22.531 1 70.12 191 SER A N 1
ATOM 1435 C CA . SER A 1 191 ? 0.275 -2.367 23.922 1 70.12 191 SER A CA 1
ATOM 1436 C C . SER A 1 191 ? -0.446 -1.183 24.562 1 70.12 191 SER A C 1
ATOM 1438 O O . SER A 1 191 ? -0.253 -0.038 24.141 1 70.12 191 SER A O 1
ATOM 1440 N N . MET B 1 1 ? -50.906 -68.688 19.656 1 21.81 1 MET B N 1
ATOM 1441 C CA . MET B 1 1 ? -50.25 -68.625 18.359 1 21.81 1 MET B CA 1
ATOM 1442 C C . MET B 1 1 ? -50.312 -67.188 17.797 1 21.81 1 MET B C 1
ATOM 1444 O O . MET B 1 1 ? -50.344 -67 16.578 1 21.81 1 MET B O 1
ATOM 1448 N N . LYS B 1 2 ? -50.469 -66.188 18.75 1 29.3 2 LYS B N 1
ATOM 1449 C CA . LYS B 1 2 ? -50.656 -64.75 18.484 1 29.3 2 LYS B CA 1
ATOM 1450 C C . LYS B 1 2 ? -49.594 -64.25 17.547 1 29.3 2 LYS B C 1
ATOM 1452 O O . LYS B 1 2 ? -48.406 -64.562 17.656 1 29.3 2 LYS B O 1
ATOM 1457 N N . VAL B 1 3 ? -50 -63.781 16.359 1 25.77 3 VAL B N 1
ATOM 1458 C CA . VAL B 1 3 ? -49.5 -63.188 15.141 1 25.77 3 VAL B CA 1
ATOM 1459 C C . VAL B 1 3 ? -48.656 -61.938 15.484 1 25.77 3 VAL B C 1
ATOM 1461 O O . VAL B 1 3 ? -49.094 -61.062 16.219 1 25.77 3 VAL B O 1
ATOM 1464 N N . ALA B 1 4 ? -47.344 -62.062 15.539 1 33.41 4 ALA B N 1
ATOM 1465 C CA . ALA B 1 4 ? -46.25 -61.125 15.695 1 33.41 4 ALA B CA 1
ATOM 1466 C C . ALA B 1 4 ? -46.344 -60 14.664 1 33.41 4 ALA B C 1
ATOM 1468 O O . ALA B 1 4 ? -46.062 -60.219 13.477 1 33.41 4 ALA B O 1
ATOM 1469 N N . GLY B 1 5 ? -47.406 -59.219 14.625 1 34 5 GLY B N 1
ATOM 1470 C CA . GLY B 1 5 ? -47.5 -58.25 13.57 1 34 5 GLY B CA 1
ATOM 1471 C C . GLY B 1 5 ? -46.25 -57.375 13.469 1 34 5 GLY B C 1
ATOM 1472 O O . GLY B 1 5 ? -45.719 -56.906 14.484 1 34 5 GLY B O 1
ATOM 1473 N N . ILE B 1 6 ? -45.375 -57.625 12.516 1 33.88 6 ILE B N 1
ATOM 1474 C CA . ILE B 1 6 ? -44.188 -56.875 12.141 1 33.88 6 ILE B CA 1
ATOM 1475 C C . ILE B 1 6 ? -44.531 -55.406 11.875 1 33.88 6 ILE B C 1
ATOM 1477 O O . ILE B 1 6 ? -45.344 -55.094 11.008 1 33.88 6 ILE B O 1
ATOM 1481 N N . ARG B 1 7 ? -44.75 -54.562 12.883 1 38.72 7 ARG B N 1
ATOM 1482 C CA . ARG B 1 7 ? -44.938 -53.125 12.664 1 38.72 7 ARG B CA 1
ATOM 1483 C C . ARG B 1 7 ? -43.906 -52.562 11.711 1 38.72 7 ARG B C 1
ATOM 1485 O O . ARG B 1 7 ? -42.688 -52.812 11.891 1 38.72 7 ARG B O 1
ATOM 1492 N N . PRO B 1 8 ? -44.281 -52.281 10.43 1 34.59 8 PRO B N 1
ATOM 1493 C CA . PRO B 1 8 ? -43.281 -51.594 9.562 1 34.59 8 PRO B CA 1
ATOM 1494 C C . PRO B 1 8 ? -42.625 -50.406 10.242 1 34.59 8 PRO B C 1
ATOM 1496 O O . PRO B 1 8 ? -43.281 -49.656 10.961 1 34.59 8 PRO B O 1
ATOM 1499 N N . ILE B 1 9 ? -41.406 -50.562 10.742 1 36.59 9 ILE B N 1
ATOM 1500 C CA . ILE B 1 9 ? -40.594 -49.438 11.242 1 36.59 9 ILE B CA 1
ATOM 1501 C C . ILE B 1 9 ? -40.562 -48.344 10.188 1 36.59 9 ILE B C 1
ATOM 1503 O O . ILE B 1 9 ? -40.062 -48.562 9.078 1 36.59 9 ILE B O 1
ATOM 1507 N N . LEU B 1 10 ? -41.656 -47.531 10.008 1 38.25 10 LEU B N 1
ATOM 1508 C CA . LEU B 1 10 ? -41.531 -46.344 9.172 1 38.25 10 LEU B CA 1
ATOM 1509 C C . LEU B 1 10 ? -40.219 -45.625 9.445 1 38.25 10 LEU B C 1
ATOM 1511 O O . LEU B 1 10 ? -39.906 -45.281 10.594 1 38.25 10 LEU B O 1
ATOM 1515 N N . ALA B 1 11 ? -39.156 -45.938 8.641 1 34.81 11 ALA B N 1
ATOM 1516 C CA . ALA B 1 11 ? -37.938 -45.156 8.625 1 34.81 11 ALA B CA 1
ATOM 1517 C C . ALA B 1 11 ? -38.25 -43.656 8.625 1 34.81 11 ALA B C 1
ATOM 1519 O O . ALA B 1 11 ? -39 -43.188 7.766 1 34.81 11 ALA B O 1
ATOM 1520 N N . ASP B 1 12 ? -38.531 -43.062 9.766 1 39.22 12 ASP B N 1
ATOM 1521 C CA . ASP B 1 12 ? -38.594 -41.625 9.906 1 39.22 12 ASP B CA 1
ATOM 1522 C C . ASP B 1 12 ? -37.5 -40.938 9.078 1 39.22 12 ASP B C 1
ATOM 1524 O O . ASP B 1 12 ? -36.312 -41.156 9.305 1 39.22 12 ASP B O 1
ATOM 1528 N N . HIS B 1 13 ? -37.688 -40.969 7.727 1 42.62 13 HIS B N 1
ATOM 1529 C CA . HIS B 1 13 ? -36.781 -40.094 7.016 1 42.62 13 HIS B CA 1
ATOM 1530 C C . HIS B 1 13 ? -36.719 -38.719 7.703 1 42.62 13 HIS B C 1
ATOM 1532 O O . HIS B 1 13 ? -37.719 -38 7.801 1 42.62 13 HIS B O 1
ATOM 1538 N N . GLY B 1 14 ? -36.031 -38.688 8.828 1 41.47 14 GLY B N 1
ATOM 1539 C CA . GLY B 1 14 ? -35.75 -37.375 9.383 1 41.47 14 GLY B CA 1
ATOM 1540 C C . GLY B 1 14 ? -35.531 -36.312 8.32 1 41.47 14 GLY B C 1
ATOM 1541 O O . GLY B 1 14 ? -35.219 -36.656 7.168 1 41.47 14 GLY B O 1
ATOM 1542 N N . PRO B 1 15 ? -36.188 -35.188 8.438 1 43.41 15 PRO B N 1
ATOM 1543 C CA . PRO B 1 15 ? -36 -34.125 7.449 1 43.41 15 PRO B CA 1
ATOM 1544 C C . PRO B 1 15 ? -34.562 -34 6.973 1 43.41 15 PRO B C 1
ATOM 1546 O O . PRO B 1 15 ? -33.625 -34.375 7.695 1 43.41 15 PRO B O 1
ATOM 1549 N N . ARG B 1 16 ? -34.25 -34.469 5.711 1 40.78 16 ARG B N 1
ATOM 1550 C CA . ARG B 1 16 ? -32.969 -34.094 5.129 1 40.78 16 ARG B CA 1
ATOM 1551 C C . ARG B 1 16 ? -32.531 -32.719 5.617 1 40.78 16 ARG B C 1
ATOM 1553 O O . ARG B 1 16 ? -33.344 -31.781 5.688 1 40.78 16 ARG B O 1
ATOM 1560 N N . GLY B 1 17 ? -31.781 -32.688 6.668 1 40.78 17 GLY B N 1
ATOM 1561 C CA . GLY B 1 17 ? -31.219 -31.406 7.117 1 40.78 17 GLY B CA 1
ATOM 1562 C C . GLY B 1 17 ? -31.062 -30.406 5.996 1 40.78 17 GLY B C 1
ATOM 1563 O O . GLY B 1 17 ? -30.703 -30.766 4.875 1 40.78 17 GLY B O 1
ATOM 1564 N N . ALA B 1 18 ? -31.922 -29.438 5.875 1 43.28 18 ALA B N 1
ATOM 1565 C CA . ALA B 1 18 ? -31.719 -28.25 5.043 1 43.28 18 ALA B CA 1
ATOM 1566 C C . ALA B 1 18 ? -30.234 -27.984 4.836 1 43.28 18 ALA B C 1
ATOM 1568 O O . ALA B 1 18 ? -29.484 -27.844 5.801 1 43.28 18 ALA B O 1
ATOM 1569 N N . ARG B 1 19 ? -29.609 -28.719 3.973 1 41.66 19 ARG B N 1
ATOM 1570 C CA . ARG B 1 19 ? -28.312 -28.172 3.607 1 41.66 19 ARG B CA 1
ATOM 1571 C C . ARG B 1 19 ? -28.312 -26.656 3.666 1 41.66 19 ARG B C 1
ATOM 1573 O O . ARG B 1 19 ? -29.016 -26 2.883 1 41.66 19 ARG B O 1
ATOM 1580 N N . LEU B 1 20 ? -28.453 -25.969 4.707 1 46.81 20 LEU B N 1
ATOM 1581 C CA . LEU B 1 20 ? -28.234 -24.531 4.766 1 46.81 20 LEU B CA 1
ATOM 1582 C C . LEU B 1 20 ? -27.234 -24.094 3.697 1 46.81 20 LEU B C 1
ATOM 1584 O O . LEU B 1 20 ? -26.078 -24.516 3.701 1 46.81 20 LEU B O 1
ATOM 1588 N N . THR B 1 21 ? -27.594 -24.031 2.48 1 51.88 21 THR B N 1
ATOM 1589 C CA . THR B 1 21 ? -26.797 -23.438 1.41 1 51.88 21 THR B CA 1
ATOM 1590 C C . THR B 1 21 ? -25.984 -22.25 1.937 1 51.88 21 THR B C 1
ATOM 1592 O O . THR B 1 21 ? -26.547 -21.25 2.381 1 51.88 21 THR B O 1
ATOM 1595 N N . GLN B 1 22 ? -25.094 -22.453 2.756 1 59.88 22 GLN B N 1
ATOM 1596 C CA . GLN B 1 22 ? -24.219 -21.391 3.234 1 59.88 22 GLN B CA 1
ATOM 1597 C C . GLN B 1 22 ? -23.844 -20.438 2.102 1 59.88 22 GLN B C 1
ATOM 1599 O O . GLN B 1 22 ? -23.203 -20.828 1.133 1 59.88 22 GLN B O 1
ATOM 1604 N N . THR B 1 23 ? -24.688 -19.531 1.698 1 76.81 23 THR B N 1
ATOM 1605 C CA . THR B 1 23 ? -24.453 -18.531 0.66 1 76.81 23 THR B CA 1
ATOM 1606 C C . THR B 1 23 ? -23.109 -17.844 0.857 1 76.81 23 THR B C 1
ATOM 1608 O O . THR B 1 23 ? -22.797 -17.359 1.952 1 76.81 23 THR B O 1
ATOM 1611 N N . THR B 1 24 ? -22.156 -18.125 0.013 1 85.44 24 THR B N 1
ATOM 1612 C CA . THR B 1 24 ? -20.859 -17.453 -0.008 1 85.44 24 THR B CA 1
ATOM 1613 C C . THR B 1 24 ? -21.031 -15.93 -0.036 1 85.44 24 THR B C 1
ATOM 1615 O O . THR B 1 24 ? -21.781 -15.406 -0.864 1 85.44 24 THR B O 1
ATOM 1618 N N . PRO B 1 25 ? -20.578 -15.219 1.012 1 91.75 25 PRO B N 1
ATOM 1619 C CA . PRO B 1 25 ? -20.656 -13.758 0.971 1 91.75 25 PRO B CA 1
ATOM 1620 C C . PRO B 1 25 ? -20.234 -13.188 -0.378 1 91.75 25 PRO B C 1
ATOM 1622 O O . PRO B 1 25 ? -19.438 -13.797 -1.095 1 91.75 25 PRO B O 1
ATOM 1625 N N . PRO B 1 26 ? -20.906 -12.109 -0.699 1 95.62 26 PRO B N 1
ATOM 1626 C CA . PRO B 1 26 ? -20.5 -11.477 -1.951 1 95.62 26 PRO B CA 1
ATOM 1627 C C . PRO B 1 26 ? -19 -11.141 -1.985 1 95.62 26 PRO B C 1
ATOM 1629 O O . PRO B 1 26 ? -18.359 -11.047 -0.935 1 95.62 26 PRO B O 1
ATOM 1632 N N . LEU B 1 27 ? -18.453 -11.023 -3.15 1 97 27 LEU B N 1
ATOM 1633 C CA . LEU B 1 27 ? -17.016 -10.844 -3.389 1 97 27 LEU B CA 1
ATOM 1634 C C . LEU B 1 27 ? -16.484 -9.633 -2.631 1 97 27 LEU B C 1
ATOM 1636 O O . LEU B 1 27 ? -15.406 -9.688 -2.045 1 97 27 LEU B O 1
ATOM 1640 N N . ASP B 1 28 ? -17.203 -8.469 -2.662 1 97.25 28 ASP B N 1
ATOM 1641 C CA . ASP B 1 28 ? -16.75 -7.258 -1.981 1 97.25 28 ASP B CA 1
ATOM 1642 C C . ASP B 1 28 ? -16.609 -7.488 -0.478 1 97.25 28 ASP B C 1
ATOM 1644 O O . ASP B 1 28 ? -15.656 -7.031 0.142 1 97.25 28 ASP B O 1
ATOM 1648 N N . ALA B 1 29 ? -17.547 -8.203 0.124 1 97.38 29 ALA B N 1
ATOM 1649 C CA . ALA B 1 29 ? -17.5 -8.508 1.552 1 97.38 29 ALA B CA 1
ATOM 1650 C C . ALA B 1 29 ? -16.312 -9.422 1.876 1 97.38 29 ALA B C 1
ATOM 1652 O O . ALA B 1 29 ? -15.656 -9.258 2.904 1 97.38 29 ALA B O 1
ATOM 1653 N N . ARG B 1 30 ? -16.078 -10.43 0.998 1 97.5 30 ARG B N 1
ATOM 1654 C CA . ARG B 1 30 ? -14.953 -11.336 1.206 1 97.5 30 ARG B CA 1
ATOM 1655 C C . ARG B 1 30 ? -13.625 -10.602 1.107 1 97.5 30 ARG B C 1
ATOM 1657 O O . ARG B 1 30 ? -12.727 -10.828 1.917 1 97.5 30 ARG B O 1
ATOM 1664 N N . LEU B 1 31 ? -13.492 -9.719 0.129 1 98.5 31 LEU B N 1
ATOM 1665 C CA . LEU B 1 31 ? -12.273 -8.93 0.001 1 98.5 31 LEU B CA 1
ATOM 1666 C C . LEU B 1 31 ? -12.102 -8.008 1.204 1 98.5 31 LEU B C 1
ATOM 1668 O O . LEU B 1 31 ? -10.992 -7.883 1.736 1 98.5 31 LEU B O 1
ATOM 1672 N N . LYS B 1 32 ? -13.195 -7.367 1.637 1 98 32 LYS B N 1
ATOM 1673 C CA . LYS B 1 32 ? -13.141 -6.484 2.797 1 98 32 LYS B CA 1
ATOM 1674 C C . LYS B 1 32 ? -12.594 -7.215 4.02 1 98 32 LYS B C 1
ATOM 1676 O O . LYS B 1 32 ? -11.789 -6.656 4.77 1 98 32 LYS B O 1
ATOM 1681 N N . ARG B 1 33 ? -12.992 -8.43 4.188 1 97.44 33 ARG B N 1
ATOM 1682 C CA . ARG B 1 33 ? -12.523 -9.219 5.32 1 97.44 33 ARG B CA 1
ATOM 1683 C C . ARG B 1 33 ? -11.023 -9.484 5.215 1 97.44 33 ARG B C 1
ATOM 1685 O O . ARG B 1 33 ? -10.305 -9.383 6.207 1 97.44 33 ARG B O 1
ATOM 1692 N N . VAL B 1 34 ? -10.57 -9.867 4.043 1 98.38 34 VAL B N 1
ATOM 1693 C CA . VAL B 1 34 ? -9.148 -10.102 3.824 1 98.38 34 VAL B CA 1
ATOM 1694 C C . VAL B 1 34 ? -8.359 -8.828 4.129 1 98.38 34 VAL B C 1
ATOM 1696 O O . VAL B 1 34 ? -7.355 -8.875 4.848 1 98.38 34 VAL B O 1
ATOM 1699 N N . LEU B 1 35 ? -8.852 -7.68 3.625 1 98.38 35 LEU B N 1
ATOM 1700 C CA . LEU B 1 35 ? -8.133 -6.418 3.734 1 98.38 35 LEU B CA 1
ATOM 1701 C C . LEU B 1 35 ? -8.078 -5.945 5.184 1 98.38 35 LEU B C 1
ATOM 1703 O O . LEU B 1 35 ? -7.176 -5.195 5.562 1 98.38 35 LEU B O 1
ATOM 1707 N N . ARG B 1 36 ? -9.07 -6.41 6.031 1 97.44 36 ARG B N 1
ATOM 1708 C CA . ARG B 1 36 ? -9.055 -6.094 7.457 1 97.44 36 ARG B CA 1
ATOM 1709 C C . ARG B 1 36 ? -7.766 -6.578 8.109 1 97.44 36 ARG B C 1
ATOM 1711 O O . ARG B 1 36 ? -7.242 -5.93 9.016 1 97.44 36 ARG B O 1
ATOM 1718 N N . PHE B 1 37 ? -7.262 -7.656 7.578 1 97.06 37 PHE B N 1
ATOM 1719 C CA . PHE B 1 37 ? -6.152 -8.305 8.273 1 97.06 37 PHE B CA 1
ATOM 1720 C C . PHE B 1 37 ? -4.852 -8.125 7.5 1 97.06 37 PHE B C 1
ATOM 1722 O O . PHE B 1 37 ? -3.773 -8.453 8 1 97.06 37 PHE B O 1
ATOM 1729 N N . MET B 1 38 ? -4.879 -7.641 6.254 1 98.31 38 MET B N 1
ATOM 1730 C CA . MET B 1 38 ? -3.66 -7.352 5.5 1 98.31 38 MET B CA 1
ATOM 1731 C C . MET B 1 38 ? -2.906 -6.18 6.117 1 98.31 38 MET B C 1
ATOM 1733 O O . MET B 1 38 ? -3.436 -5.07 6.203 1 98.31 38 MET B O 1
ATOM 1737 N N . PRO B 1 39 ? -1.681 -6.457 6.59 1 98.12 39 PRO B N 1
ATOM 1738 C CA . PRO B 1 39 ? -0.901 -5.324 7.094 1 98.12 39 PRO B CA 1
ATOM 1739 C C . PRO B 1 39 ? -0.716 -4.227 6.051 1 98.12 39 PRO B C 1
ATOM 1741 O O . PRO B 1 39 ? -0.577 -4.516 4.859 1 98.12 39 PRO B O 1
ATOM 1744 N N . ALA B 1 40 ? -0.733 -2.996 6.504 1 98.56 40 ALA B N 1
ATOM 1745 C CA . ALA B 1 40 ? -0.622 -1.838 5.621 1 98.56 40 ALA B CA 1
ATOM 1746 C C . ALA B 1 40 ? 0.15 -0.708 6.297 1 98.56 40 ALA B C 1
ATOM 1748 O O . ALA B 1 40 ? 0.28 -0.681 7.52 1 98.56 40 ALA B O 1
ATOM 1749 N N . PRO B 1 41 ? 0.755 0.15 5.449 1 98.19 41 PRO B N 1
ATOM 1750 C CA . PRO B 1 41 ? 1.185 1.423 6.035 1 98.19 41 PRO B CA 1
ATOM 1751 C C . PRO B 1 41 ? 0.016 2.258 6.551 1 98.19 41 PRO B C 1
ATOM 1753 O O . PRO B 1 41 ? -1.146 1.907 6.332 1 98.19 41 PRO B O 1
ATOM 1756 N N . VAL B 1 42 ? 0.358 3.285 7.328 1 97.5 42 VAL B N 1
ATOM 1757 C CA . VAL B 1 42 ? -0.662 4.242 7.738 1 97.5 42 VAL B CA 1
ATOM 1758 C C . VAL B 1 42 ? -0.056 5.641 7.824 1 97.5 42 VAL B C 1
ATOM 1760 O O . VAL B 1 42 ? 1.083 5.805 8.266 1 97.5 42 VAL B O 1
ATOM 1763 N N . GLY B 1 43 ? -0.782 6.594 7.367 1 97.88 43 GLY B N 1
ATOM 1764 C CA . GLY B 1 43 ? -0.344 7.98 7.449 1 97.88 43 GLY B CA 1
ATOM 1765 C C . GLY B 1 43 ? -1.493 8.969 7.516 1 97.88 43 GLY B C 1
ATOM 1766 O O . GLY B 1 43 ? -2.637 8.617 7.211 1 97.88 43 GLY B O 1
ATOM 1767 N N . ILE B 1 44 ? -1.221 10.109 8.039 1 98.19 44 ILE B N 1
ATOM 1768 C CA . ILE B 1 44 ? -2.098 11.266 7.863 1 98.19 44 ILE B CA 1
ATOM 1769 C C . ILE B 1 44 ? -1.673 12.047 6.625 1 98.19 44 ILE B C 1
ATOM 1771 O O . ILE B 1 44 ? -0.587 12.633 6.598 1 98.19 44 ILE B O 1
ATOM 1775 N N . VAL B 1 45 ? -2.512 12.016 5.621 1 98.62 45 VAL B N 1
ATOM 1776 C CA . VAL B 1 45 ? -2.23 12.742 4.391 1 98.62 45 VAL B CA 1
ATOM 1777 C C . VAL B 1 45 ? -2.895 14.117 4.441 1 98.62 45 VAL B C 1
ATOM 1779 O O . VAL B 1 45 ? -4.102 14.227 4.68 1 98.62 45 VAL B O 1
ATOM 1782 N N . THR B 1 46 ? -2.084 15.156 4.285 1 98.38 46 THR B N 1
ATOM 1783 C CA . THR B 1 46 ? -2.596 16.516 4.41 1 98.38 46 THR B CA 1
ATOM 1784 C C . THR B 1 46 ? -2.441 17.281 3.096 1 98.38 46 THR B C 1
ATOM 1786 O O . THR B 1 46 ? -1.62 16.906 2.252 1 98.38 46 THR B O 1
ATOM 1789 N N . SER B 1 47 ? -3.25 18.188 2.887 1 97.75 47 SER B N 1
ATOM 1790 C CA . SER B 1 47 ? -3.217 19.25 1.878 1 97.75 47 SER B CA 1
ATOM 1791 C C . SER B 1 47 ? -3.812 20.547 2.416 1 97.75 47 SER B C 1
ATOM 1793 O O . SER B 1 47 ? -3.746 20.812 3.617 1 97.75 47 SER B O 1
ATOM 1795 N N . PHE B 1 48 ? -4.172 21.438 1.529 1 96.06 48 PHE B N 1
ATOM 1796 C CA . PHE B 1 48 ? -4.812 22.672 1.954 1 96.06 48 PHE B CA 1
ATOM 1797 C C . PHE B 1 48 ? -5.82 23.156 0.915 1 96.06 48 PHE B C 1
ATOM 1799 O O . PHE B 1 48 ? -5.766 22.734 -0.246 1 96.06 48 PHE B O 1
ATOM 1806 N N . ASP B 1 49 ? -6.793 23.844 1.401 1 95.44 49 ASP B N 1
ATOM 1807 C CA . ASP B 1 49 ? -7.695 24.547 0.498 1 95.44 49 ASP B CA 1
ATOM 1808 C C . ASP B 1 49 ? -7.027 25.797 -0.082 1 95.44 49 ASP B C 1
ATOM 1810 O O . ASP B 1 49 ? -6.691 26.719 0.654 1 95.44 49 ASP B O 1
ATOM 1814 N N . PRO B 1 50 ? -6.859 25.844 -1.399 1 93.25 50 PRO B N 1
ATOM 1815 C CA . PRO B 1 50 ? -6.109 26.969 -1.971 1 93.25 50 PRO B CA 1
ATOM 1816 C C . PRO B 1 50 ? -6.832 28.297 -1.81 1 93.25 50 PRO B C 1
ATOM 1818 O O . PRO B 1 50 ? -6.203 29.359 -1.895 1 93.25 50 PRO B O 1
ATOM 1821 N N . ASP B 1 51 ? -8.141 28.281 -1.622 1 93.94 51 ASP B N 1
ATOM 1822 C CA . ASP B 1 51 ? -8.898 29.516 -1.477 1 93.94 51 ASP B CA 1
ATOM 1823 C C . ASP B 1 51 ? -8.781 30.078 -0.056 1 93.94 51 ASP B C 1
ATOM 1825 O O . ASP B 1 51 ? -8.523 31.266 0.136 1 93.94 51 ASP B O 1
ATOM 1829 N N . SER B 1 52 ? -8.898 29.266 0.964 1 94.12 52 SER B N 1
ATOM 1830 C CA . SER B 1 52 ? -8.914 29.703 2.354 1 94.12 52 SER B CA 1
ATOM 1831 C C . SER B 1 52 ? -7.543 29.562 2.998 1 94.12 52 SER B C 1
ATOM 1833 O O . SER B 1 52 ? -7.27 30.172 4.035 1 94.12 52 SER B O 1
ATOM 1835 N N . GLY B 1 53 ? -6.723 28.688 2.42 1 93 53 GLY B N 1
ATOM 1836 C CA . GLY B 1 53 ? -5.43 28.391 3.016 1 93 53 GLY B CA 1
ATOM 1837 C C . GLY B 1 53 ? -5.52 27.422 4.176 1 93 53 GLY B C 1
ATOM 1838 O O . GLY B 1 53 ? -4.5 27.047 4.754 1 93 53 GLY B O 1
ATOM 1839 N N . GLN B 1 54 ? -6.711 26.938 4.52 1 94.94 54 GLN B N 1
ATOM 1840 C CA . GLN B 1 54 ? -6.918 26.047 5.66 1 94.94 54 GLN B CA 1
ATOM 1841 C C . GLN B 1 54 ? -6.473 24.625 5.336 1 94.94 54 GLN B C 1
ATOM 1843 O O . GLN B 1 54 ? -6.613 24.172 4.199 1 94.94 54 GLN B O 1
ATOM 1848 N N . PRO B 1 55 ? -5.953 23.953 6.32 1 97.25 55 PRO B N 1
ATOM 1849 C CA . PRO B 1 55 ? -5.516 22.578 6.078 1 97.25 55 PRO B CA 1
ATOM 1850 C C . PRO B 1 55 ? -6.688 21.609 5.926 1 97.25 55 PRO B C 1
ATOM 1852 O O . PRO B 1 55 ? -7.746 21.812 6.52 1 97.25 55 PRO B O 1
ATOM 1855 N N . VAL B 1 56 ? -6.5 20.656 5.09 1 96.75 56 VAL B N 1
ATOM 1856 C CA . VAL B 1 56 ? -7.363 19.484 4.98 1 96.75 56 VAL B CA 1
ATOM 1857 C C . VAL B 1 56 ? -6.527 18.203 5.102 1 96.75 56 VAL B C 1
ATOM 1859 O O . VAL B 1 56 ? -5.309 18.234 4.91 1 96.75 56 VAL B O 1
ATOM 1862 N N . GLY B 1 57 ? -7.18 17.078 5.477 1 97.31 57 GLY B N 1
ATOM 1863 C CA . GLY B 1 57 ? -6.422 15.852 5.57 1 97.31 57 GLY B CA 1
ATOM 1864 C C . GLY B 1 57 ? -7.293 14.633 5.805 1 97.31 57 GLY B C 1
ATOM 1865 O O . GLY B 1 57 ? -8.508 14.75 5.961 1 97.31 57 GLY B O 1
ATOM 1866 N N . LEU B 1 58 ? -6.672 13.484 5.773 1 96.25 58 LEU B N 1
ATOM 1867 C CA . LEU B 1 58 ? -7.273 12.18 6.02 1 96.25 58 LEU B CA 1
ATOM 1868 C C . LEU B 1 58 ? -6.246 11.195 6.574 1 96.25 58 LEU B C 1
ATOM 1870 O O . LEU B 1 58 ? -5.066 11.258 6.215 1 96.25 58 LEU B O 1
ATOM 1874 N N . ALA B 1 59 ? -6.707 10.352 7.5 1 96.69 59 ALA B N 1
ATOM 1875 C CA . ALA B 1 59 ? -5.941 9.156 7.844 1 96.69 59 ALA B CA 1
ATOM 1876 C C . ALA B 1 59 ? -6.215 8.023 6.859 1 96.69 59 ALA B C 1
ATOM 1878 O O . ALA B 1 59 ? -7.371 7.734 6.543 1 96.69 59 ALA B O 1
ATOM 1879 N N . MET B 1 60 ? -5.188 7.445 6.328 1 97 60 MET B N 1
ATOM 1880 C CA . MET B 1 60 ? -5.41 6.391 5.344 1 97 60 MET B CA 1
ATOM 1881 C C . MET B 1 60 ? -4.262 5.391 5.348 1 97 60 MET B C 1
ATOM 1883 O O . MET B 1 60 ? -3.16 5.703 5.801 1 97 60 MET B O 1
ATOM 1887 N N . SER B 1 61 ? -4.566 4.23 4.855 1 98.12 61 SER B N 1
ATOM 1888 C CA . SER B 1 61 ? -3.576 3.168 4.703 1 98.12 61 SER B CA 1
ATOM 1889 C C . SER B 1 61 ? -3.344 2.836 3.232 1 98.12 61 SER B C 1
ATOM 1891 O O . SER B 1 61 ? -2.414 2.1 2.895 1 98.12 61 SER B O 1
ATOM 1893 N N . ALA B 1 62 ? -4.168 3.377 2.363 1 98.5 62 ALA B N 1
ATOM 1894 C CA . ALA B 1 62 ? -4.004 3.152 0.93 1 98.5 62 ALA B CA 1
ATOM 1895 C C . ALA B 1 62 ? -2.938 4.078 0.349 1 98.5 62 ALA B C 1
ATOM 1897 O O . ALA B 1 62 ? -3.258 5.055 -0.333 1 98.5 62 ALA B O 1
ATOM 1898 N N . LEU B 1 63 ? -1.722 3.828 0.596 1 98.75 63 LEU B N 1
ATOM 1899 C CA . LEU B 1 63 ? -0.56 4.551 0.088 1 98.75 63 LEU B CA 1
ATOM 1900 C C . LEU B 1 63 ? 0.599 3.594 -0.18 1 98.75 63 LEU B C 1
ATOM 1902 O O . LEU B 1 63 ? 0.733 2.57 0.493 1 98.75 63 LEU B O 1
ATOM 1906 N N . MET B 1 64 ? 1.372 3.814 -1.173 1 98.81 64 MET B N 1
ATOM 1907 C CA . MET B 1 64 ? 2.512 2.967 -1.512 1 98.81 64 MET B CA 1
ATOM 1908 C C . MET B 1 64 ? 3.555 3.75 -2.305 1 98.81 64 MET B C 1
ATOM 1910 O O . MET B 1 64 ? 3.24 4.777 -2.906 1 98.81 64 MET B O 1
ATOM 1914 N N . PRO B 1 65 ? 4.781 3.273 -2.242 1 98.81 65 PRO B N 1
ATOM 1915 C CA . PRO B 1 65 ? 5.777 3.857 -3.146 1 98.81 65 PRO B CA 1
ATOM 1916 C C . PRO B 1 65 ? 5.527 3.498 -4.609 1 98.81 65 PRO B C 1
ATOM 1918 O O . PRO B 1 65 ? 4.938 2.455 -4.902 1 98.81 65 PRO B O 1
ATOM 1921 N N . VAL B 1 66 ? 5.98 4.387 -5.5 1 98.75 66 VAL B N 1
ATOM 1922 C CA . VAL B 1 66 ? 5.875 4.145 -6.934 1 98.75 66 VAL B CA 1
ATOM 1923 C C . VAL B 1 66 ? 7.262 3.875 -7.52 1 98.75 66 VAL B C 1
ATOM 1925 O O . VAL B 1 66 ? 7.504 2.809 -8.086 1 98.75 66 VAL B O 1
ATOM 1928 N N . THR B 1 67 ? 8.141 4.816 -7.371 1 98.62 67 THR B N 1
ATOM 1929 C CA . THR B 1 67 ? 9.508 4.719 -7.879 1 98.62 67 THR B CA 1
ATOM 1930 C C . THR B 1 67 ? 10.43 5.68 -7.137 1 98.62 67 THR B C 1
ATOM 1932 O O . THR B 1 67 ? 9.969 6.598 -6.465 1 98.62 67 THR B O 1
ATOM 1935 N N . LEU B 1 68 ? 11.703 5.379 -7.246 1 98.19 68 LEU B N 1
ATOM 1936 C CA . LEU B 1 68 ? 12.68 6.262 -6.617 1 98.19 68 LEU B CA 1
ATOM 1937 C C . LEU B 1 68 ? 13.305 7.203 -7.645 1 98.19 68 LEU B C 1
ATOM 1939 O O . LEU B 1 68 ? 14.031 8.133 -7.281 1 98.19 68 LEU B O 1
ATOM 1943 N N . ASP B 1 69 ? 12.875 7.016 -8.969 1 96.62 69 ASP B N 1
ATOM 1944 C CA . ASP B 1 69 ? 13.453 7.848 -10.016 1 96.62 69 ASP B CA 1
ATOM 1945 C C . ASP B 1 69 ? 12.414 8.195 -11.078 1 96.62 69 ASP B C 1
ATOM 1947 O O . ASP B 1 69 ? 12.188 7.418 -12.008 1 96.62 69 ASP B O 1
ATOM 1951 N N . PRO B 1 70 ? 12 9.461 -10.984 1 97.94 70 PRO B N 1
ATOM 1952 C CA . PRO B 1 70 ? 12.031 10.352 -9.82 1 97.94 70 PRO B CA 1
ATOM 1953 C C . PRO B 1 70 ? 11.25 9.797 -8.633 1 97.94 70 PRO B C 1
ATOM 1955 O O . PRO B 1 70 ? 10.312 9.016 -8.82 1 97.94 70 PRO B O 1
ATOM 1958 N N . PRO B 1 71 ? 11.602 10.18 -7.41 1 98.69 71 PRO B N 1
ATOM 1959 C CA . PRO B 1 71 ? 10.875 9.648 -6.254 1 98.69 71 PRO B CA 1
ATOM 1960 C C . PRO B 1 71 ? 9.391 10.008 -6.277 1 98.69 71 PRO B C 1
ATOM 1962 O O . PRO B 1 71 ? 9.031 11.156 -6.559 1 98.69 71 PRO B O 1
ATOM 1965 N N . ALA B 1 72 ? 8.539 9.016 -6.02 1 98.88 72 ALA B N 1
ATOM 1966 C CA . ALA B 1 72 ? 7.098 9.227 -6.105 1 98.88 72 ALA B CA 1
ATOM 1967 C C . ALA B 1 72 ? 6.348 8.266 -5.188 1 98.88 72 ALA B C 1
ATOM 1969 O O . ALA B 1 72 ? 6.82 7.16 -4.914 1 98.88 72 ALA B O 1
ATOM 1970 N N . MET B 1 73 ? 5.262 8.719 -4.711 1 98.94 73 MET B N 1
ATOM 1971 C CA . MET B 1 73 ? 4.297 7.949 -3.934 1 98.94 73 MET B CA 1
ATOM 1972 C C . MET B 1 73 ? 2.932 7.934 -4.613 1 98.94 73 MET B C 1
ATOM 1974 O O . MET B 1 73 ? 2.625 8.82 -5.414 1 98.94 73 MET B O 1
ATOM 1978 N N . ALA B 1 74 ? 2.158 6.941 -4.332 1 98.94 74 ALA B N 1
ATOM 1979 C CA . ALA B 1 74 ? 0.754 6.922 -4.738 1 98.94 74 ALA B CA 1
ATOM 1980 C C . ALA B 1 74 ? -0.164 6.824 -3.521 1 98.94 74 ALA B C 1
ATOM 1982 O O . ALA B 1 74 ? 0.167 6.16 -2.537 1 98.94 74 ALA B O 1
ATOM 1983 N N . ILE B 1 75 ? -1.3 7.504 -3.57 1 98.88 75 ILE B N 1
ATOM 1984 C CA . ILE B 1 75 ? -2.373 7.379 -2.592 1 98.88 75 ILE B CA 1
ATOM 1985 C C . ILE B 1 75 ? -3.703 7.16 -3.309 1 98.88 75 ILE B C 1
ATOM 1987 O O . ILE B 1 75 ? -3.852 7.523 -4.477 1 98.88 75 ILE B O 1
ATOM 1991 N N . CYS B 1 76 ? -4.543 6.5 -2.703 1 98.81 76 CYS B N 1
ATOM 1992 C CA . CYS B 1 76 ? -5.891 6.273 -3.221 1 98.81 76 CYS B CA 1
ATOM 1993 C C . CYS B 1 76 ? -6.934 6.957 -2.344 1 98.81 76 CYS B C 1
ATOM 1995 O O . CYS B 1 76 ? -7.102 6.598 -1.178 1 98.81 76 CYS B O 1
ATOM 1997 N N . VAL B 1 77 ? -7.672 7.902 -2.932 1 98.44 77 VAL B N 1
ATOM 1998 C CA . VAL B 1 77 ? -8.516 8.773 -2.125 1 98.44 77 VAL B CA 1
ATOM 1999 C C . VAL B 1 77 ? -9.969 8.648 -2.578 1 98.44 77 VAL B C 1
ATOM 2001 O O . VAL B 1 77 ? -10.258 8.711 -3.775 1 98.44 77 VAL B O 1
ATOM 2004 N N . ASN B 1 78 ? -10.859 8.422 -1.611 1 97.94 78 ASN B N 1
ATOM 2005 C CA . ASN B 1 78 ? -12.289 8.438 -1.91 1 97.94 78 ASN B CA 1
ATOM 2006 C C . ASN B 1 78 ? -12.75 9.828 -2.35 1 97.94 78 ASN B C 1
ATOM 2008 O O . ASN B 1 78 ? -12.539 10.812 -1.636 1 97.94 78 ASN B O 1
ATOM 2012 N N . ARG B 1 79 ? -13.336 9.969 -3.455 1 97.56 79 ARG B N 1
ATOM 2013 C CA . ARG B 1 79 ? -13.719 11.242 -4.051 1 97.56 79 ARG B CA 1
ATOM 2014 C C . ARG B 1 79 ? -14.773 11.945 -3.199 1 97.56 79 ARG B C 1
ATOM 2016 O O . ARG B 1 79 ? -14.977 13.156 -3.32 1 97.56 79 ARG B O 1
ATOM 2023 N N . SER B 1 80 ? -15.5 11.164 -2.379 1 94.62 80 SER B N 1
ATOM 2024 C CA . SER B 1 80 ? -16.547 11.742 -1.542 1 94.62 80 SER B CA 1
ATOM 2025 C C . SER B 1 80 ? -15.969 12.305 -0.247 1 94.62 80 SER B C 1
ATOM 2027 O O . SER B 1 80 ? -16.672 12.953 0.524 1 94.62 80 SER B O 1
ATOM 2029 N N . GLY B 1 81 ? -14.68 12.078 -0.013 1 91.69 81 GLY B N 1
ATOM 2030 C CA . GLY B 1 81 ? -14.055 12.594 1.196 1 91.69 81 GLY B CA 1
ATOM 2031 C C . GLY B 1 81 ? -13.961 14.102 1.226 1 91.69 81 GLY B C 1
ATOM 2032 O O . GLY B 1 81 ? -13.789 14.742 0.184 1 91.69 81 GLY B O 1
ATOM 2033 N N . SER B 1 82 ? -13.961 14.695 2.365 1 87.75 82 SER B N 1
ATOM 2034 C CA . SER B 1 82 ? -13.977 16.141 2.549 1 87.75 82 SER B CA 1
ATOM 2035 C C . SER B 1 82 ? -12.672 16.766 2.07 1 87.75 82 SER B C 1
ATOM 2037 O O . SER B 1 82 ? -12.648 17.938 1.678 1 87.75 82 SER B O 1
ATOM 2039 N N . ALA B 1 83 ? -11.625 16.016 2.072 1 95.25 83 ALA B N 1
ATOM 2040 C CA . ALA B 1 83 ? -10.32 16.562 1.717 1 95.25 83 ALA B CA 1
ATOM 2041 C C . ALA B 1 83 ? -10.07 16.469 0.214 1 95.25 83 ALA B C 1
ATOM 2043 O O . ALA B 1 83 ? -9.172 17.125 -0.317 1 95.25 83 ALA B O 1
ATOM 2044 N N . HIS B 1 84 ? -10.797 15.648 -0.463 1 97.31 84 HIS B N 1
ATOM 2045 C CA . HIS B 1 84 ? -10.5 15.266 -1.839 1 97.31 84 HIS B CA 1
ATOM 2046 C C . HIS B 1 84 ? -10.438 16.484 -2.75 1 97.31 84 HIS B C 1
ATOM 2048 O O . HIS B 1 84 ? -9.422 16.734 -3.398 1 97.31 84 HIS B O 1
ATOM 2054 N N . ASP B 1 85 ? -11.5 17.297 -2.832 1 97.25 85 ASP B N 1
ATOM 2055 C CA . ASP B 1 85 ? -11.594 18.422 -3.762 1 97.25 85 ASP B CA 1
ATOM 2056 C C . ASP B 1 85 ? -10.461 19.422 -3.525 1 97.25 85 ASP B C 1
ATOM 2058 O O . ASP B 1 85 ? -9.805 19.859 -4.473 1 97.25 85 ASP B O 1
ATOM 2062 N N . ALA B 1 86 ? -10.273 19.781 -2.287 1 96.69 86 ALA B N 1
ATOM 2063 C CA . ALA B 1 86 ? -9.219 20.719 -1.944 1 96.69 86 ALA B CA 1
ATOM 2064 C C . ALA B 1 86 ? -7.848 20.188 -2.357 1 96.69 86 ALA B C 1
ATOM 2066 O O . ALA B 1 86 ? -7.016 20.938 -2.875 1 96.69 86 ALA B O 1
ATOM 2067 N N . MET B 1 87 ? -7.621 18.922 -2.121 1 97.25 87 MET B N 1
ATOM 2068 C CA . MET B 1 87 ? -6.352 18.266 -2.451 1 97.25 87 MET B CA 1
ATOM 2069 C C . MET B 1 87 ? -6.098 18.312 -3.953 1 97.25 87 MET B C 1
ATOM 2071 O O . MET B 1 87 ? -4.992 18.641 -4.391 1 97.25 87 MET B O 1
ATOM 2075 N N . ILE B 1 88 ? -7.129 18.031 -4.73 1 97.88 88 ILE B N 1
ATOM 2076 C CA . ILE B 1 88 ? -7.008 18.062 -6.184 1 97.88 88 ILE B CA 1
ATOM 2077 C C . ILE B 1 88 ? -6.738 19.484 -6.656 1 97.88 88 ILE B C 1
ATOM 2079 O O . ILE B 1 88 ? -5.867 19.703 -7.5 1 97.88 88 ILE B O 1
ATOM 2083 N N . ARG B 1 89 ? -7.406 20.453 -6.102 1 96.5 89 ARG B N 1
ATOM 2084 C CA . ARG B 1 89 ? -7.227 21.844 -6.492 1 96.5 89 ARG B CA 1
ATOM 2085 C C . ARG B 1 89 ? -5.848 22.359 -6.09 1 96.5 89 ARG B C 1
ATOM 2087 O O . ARG B 1 89 ? -5.215 23.109 -6.828 1 96.5 89 ARG B O 1
ATOM 2094 N N . ALA B 1 90 ? -5.414 21.938 -4.906 1 95.94 90 ALA B N 1
ATOM 2095 C CA . ALA B 1 90 ? -4.098 22.359 -4.434 1 95.94 90 ALA B CA 1
ATOM 2096 C C . ALA B 1 90 ? -2.986 21.734 -5.266 1 95.94 90 ALA B C 1
ATOM 2098 O O . ALA B 1 90 ? -1.912 22.312 -5.426 1 95.94 90 ALA B O 1
ATOM 2099 N N . GLY B 1 91 ? -3.203 20.484 -5.723 1 96.5 91 GLY B N 1
ATOM 2100 C CA . GLY B 1 91 ? -2.24 19.766 -6.543 1 96.5 91 GLY B CA 1
ATOM 2101 C C . GLY B 1 91 ? -1.056 19.25 -5.75 1 96.5 91 GLY B C 1
ATOM 2102 O O . GLY B 1 91 ? -0.01 18.922 -6.324 1 96.5 91 GLY B O 1
ATOM 2103 N N . ARG B 1 92 ? -1.189 19.25 -4.391 1 96.31 92 ARG B N 1
ATOM 2104 C CA . ARG B 1 92 ? -0.109 18.828 -3.504 1 96.31 92 ARG B CA 1
ATOM 2105 C C . ARG B 1 92 ? -0.655 18.094 -2.287 1 96.31 92 ARG B C 1
ATOM 2107 O O . ARG B 1 92 ? -1.78 18.359 -1.853 1 96.31 92 ARG B O 1
ATOM 2114 N N . PHE B 1 93 ? 0.134 17.219 -1.785 1 97.81 93 PHE B N 1
ATOM 2115 C CA . PHE B 1 93 ? -0.193 16.578 -0.515 1 97.81 93 PHE B CA 1
ATOM 2116 C C . PHE B 1 93 ? 1.074 16.188 0.235 1 97.81 93 PHE B C 1
ATOM 2118 O O . PHE B 1 93 ? 2.164 16.172 -0.342 1 97.81 93 PHE B O 1
ATOM 2125 N N . CYS B 1 94 ? 0.926 16.016 1.448 1 98.5 94 CYS B N 1
ATOM 2126 C CA . CYS B 1 94 ? 1.979 15.516 2.326 1 98.5 94 CYS B CA 1
ATOM 2127 C C . CYS B 1 94 ? 1.54 14.234 3.031 1 98.5 94 CYS B C 1
ATOM 2129 O O . CYS B 1 94 ? 0.432 14.164 3.566 1 98.5 94 CYS B O 1
ATOM 2131 N N . ILE B 1 95 ? 2.348 13.188 2.992 1 98.88 95 ILE B N 1
ATOM 2132 C CA . ILE B 1 95 ? 2.127 11.969 3.756 1 98.88 95 ILE B CA 1
ATOM 2133 C C . ILE B 1 95 ? 2.924 12.023 5.059 1 98.88 95 ILE B C 1
ATOM 2135 O O . ILE B 1 95 ? 4.156 12.008 5.039 1 98.88 95 ILE B O 1
ATOM 2139 N N . ASN B 1 96 ? 2.283 12.133 6.188 1 98.75 96 ASN B N 1
ATOM 2140 C CA . ASN B 1 96 ? 2.92 12.055 7.496 1 98.75 96 ASN B CA 1
ATOM 2141 C C . ASN B 1 96 ? 2.855 10.648 8.078 1 98.75 96 ASN B C 1
ATOM 2143 O O . ASN B 1 96 ? 1.78 10.164 8.438 1 98.75 96 ASN B O 1
ATOM 2147 N N . LEU B 1 97 ? 3.975 9.953 8.086 1 98.62 97 LEU B N 1
ATOM 2148 C CA . LEU B 1 97 ? 4.047 8.664 8.766 1 98.62 97 LEU B CA 1
ATOM 2149 C C . LEU B 1 97 ? 4.168 8.844 10.273 1 98.62 97 LEU B C 1
ATOM 2151 O O . LEU B 1 97 ? 4.695 9.859 10.742 1 98.62 97 LEU B O 1
ATOM 2155 N N . LEU B 1 98 ? 3.711 7.875 11.008 1 97.25 98 LEU B N 1
ATOM 2156 C CA . LEU B 1 98 ? 3.539 8.062 12.445 1 97.25 98 LEU B CA 1
ATOM 2157 C C . LEU B 1 98 ? 4.422 7.098 13.227 1 97.25 98 LEU B C 1
ATOM 2159 O O . LEU B 1 98 ? 4.746 6.012 12.734 1 97.25 98 LEU B O 1
ATOM 2163 N N . GLN B 1 99 ? 4.77 7.469 14.375 1 96.56 99 GLN B N 1
ATOM 2164 C CA . GLN B 1 99 ? 5.441 6.633 15.367 1 96.56 99 GLN B CA 1
ATOM 2165 C C . GLN B 1 99 ? 4.605 6.508 16.641 1 96.56 99 GLN B C 1
ATOM 2167 O O . GLN B 1 99 ? 3.639 7.246 16.828 1 96.56 99 GLN B O 1
ATOM 2172 N N . PRO B 1 100 ? 4.996 5.473 17.484 1 92.75 100 PRO B N 1
ATOM 2173 C CA . PRO B 1 100 ? 4.273 5.398 18.75 1 92.75 100 PRO B CA 1
ATOM 2174 C C . PRO B 1 100 ? 4.281 6.723 19.516 1 92.75 100 PRO B C 1
ATOM 2176 O O . PRO B 1 100 ? 5.297 7.418 19.547 1 92.75 100 PRO B O 1
ATOM 2179 N N . GLY B 1 101 ? 3.152 7.098 20.109 1 90.06 101 GLY B N 1
ATOM 2180 C CA . GLY B 1 101 ? 3.018 8.367 20.812 1 90.06 101 GLY B CA 1
ATOM 2181 C C . GLY B 1 101 ? 2.318 9.43 19.984 1 90.06 101 GLY B C 1
ATOM 2182 O O . GLY B 1 101 ? 1.887 10.453 20.5 1 90.06 101 GLY B O 1
ATOM 2183 N N . GLN B 1 102 ? 2.215 9.141 18.734 1 89.88 102 GLN B N 1
ATOM 2184 C CA . GLN B 1 102 ? 1.552 10.094 17.844 1 89.88 102 GLN B CA 1
ATOM 2185 C C . GLN B 1 102 ? 0.159 9.609 17.453 1 89.88 102 GLN B C 1
ATOM 2187 O O . GLN B 1 102 ? -0.419 10.086 16.484 1 89.88 102 GLN B O 1
ATOM 2192 N N . ASP B 1 103 ? -0.342 8.672 18.219 1 81.62 103 ASP B N 1
ATOM 2193 C CA . ASP B 1 103 ? -1.666 8.094 18 1 81.62 103 ASP B CA 1
ATOM 2194 C C . ASP B 1 103 ? -2.754 9.164 18.109 1 81.62 103 ASP B C 1
ATOM 2196 O O . ASP B 1 103 ? -3.816 9.039 17.5 1 81.62 103 ASP B O 1
ATOM 2200 N N . GLY B 1 104 ? -2.471 10.195 18.891 1 86.88 104 GLY B N 1
ATOM 2201 C CA . GLY B 1 104 ? -3.424 11.281 19.094 1 86.88 104 GLY B CA 1
ATOM 2202 C C . GLY B 1 104 ? -3.777 12.008 17.812 1 86.88 104 GLY B C 1
ATOM 2203 O O . GLY B 1 104 ? -4.82 12.664 17.734 1 86.88 104 GLY B O 1
ATOM 2204 N N . HIS B 1 105 ? -2.885 11.844 16.828 1 92.81 105 HIS B N 1
ATOM 2205 C CA . HIS B 1 105 ? -3.143 12.484 15.547 1 92.81 105 HIS B CA 1
ATOM 2206 C C . HIS B 1 105 ? -4.164 11.703 14.734 1 92.81 105 HIS B C 1
ATOM 2208 O O . HIS B 1 105 ? -4.773 12.242 13.805 1 92.81 105 HIS B O 1
ATOM 2214 N N . VAL B 1 106 ? -4.375 10.43 15.031 1 92.38 106 VAL B N 1
ATOM 2215 C CA . VAL B 1 106 ? -5.16 9.562 14.164 1 92.38 106 VAL B CA 1
ATOM 2216 C C . VAL B 1 106 ? -6.641 9.672 14.523 1 92.38 106 VAL B C 1
ATOM 2218 O O . VAL B 1 106 ? -7.5 9.734 13.641 1 92.38 106 VAL B O 1
ATOM 2221 N N . VAL B 1 107 ? -6.973 9.812 15.758 1 88.5 107 VAL B N 1
ATOM 2222 C CA . VAL B 1 107 ? -8.328 9.695 16.281 1 88.5 107 VAL B CA 1
ATOM 2223 C C . VAL B 1 107 ? -9.211 10.781 15.672 1 88.5 107 VAL B C 1
ATOM 2225 O O . VAL B 1 107 ? -10.312 10.492 15.195 1 88.5 107 VAL B O 1
ATOM 2228 N N . PRO B 1 108 ? -8.734 12.008 15.602 1 92.56 108 PRO B N 1
ATOM 2229 C CA . PRO B 1 108 ? -9.586 13.055 15.039 1 92.56 108 PRO B CA 1
ATOM 2230 C C . PRO B 1 108 ? -9.953 12.797 13.578 1 92.56 108 PRO B C 1
ATOM 2232 O O . PRO B 1 108 ? -10.953 13.336 13.086 1 92.56 108 PRO B O 1
ATOM 2235 N N . PHE B 1 109 ? -9.18 12.023 12.875 1 93.81 109 PHE B N 1
ATOM 2236 C CA . PHE B 1 109 ? -9.438 11.75 11.469 1 93.81 109 PHE B CA 1
ATOM 2237 C C . PHE B 1 109 ? -10.281 10.492 11.305 1 93.81 109 PHE B C 1
ATOM 2239 O O . PHE B 1 109 ? -10.852 10.258 10.242 1 93.81 109 PHE B O 1
ATOM 2246 N N . ALA B 1 110 ? -10.344 9.68 12.32 1 86.25 110 ALA B N 1
ATOM 2247 C CA . ALA B 1 110 ? -11.039 8.398 12.258 1 86.25 110 ALA B CA 1
ATOM 2248 C C . ALA B 1 110 ? -12.445 8.516 12.844 1 86.25 110 ALA B C 1
ATOM 2250 O O . ALA B 1 110 ? -13.328 7.719 12.516 1 86.25 110 ALA B O 1
ATOM 2251 N N . ASP B 1 111 ? -12.648 9.484 13.727 1 87.94 111 ASP B N 1
ATOM 2252 C CA . ASP B 1 111 ? -13.906 9.656 14.445 1 87.94 111 ASP B CA 1
ATOM 2253 C C . ASP B 1 111 ? -14.594 10.969 14.062 1 87.94 111 ASP B C 1
ATOM 2255 O O . ASP B 1 111 ? -14.141 12.047 14.453 1 87.94 111 ASP B O 1
ATOM 2259 N N . PRO B 1 112 ? -15.672 10.852 13.414 1 86.62 112 PRO B N 1
ATOM 2260 C CA . PRO B 1 112 ? -16.391 12.062 13.016 1 86.62 112 PRO B CA 1
ATOM 2261 C C . PRO B 1 112 ? -16.719 12.969 14.203 1 86.62 112 PRO B C 1
ATOM 2263 O O . PRO B 1 112 ? -16.766 14.188 14.062 1 86.62 112 PRO B O 1
ATOM 2266 N N . ALA B 1 113 ? -16.875 12.352 15.352 1 90.5 113 ALA B N 1
ATOM 2267 C CA . ALA B 1 113 ? -17.234 13.117 16.547 1 90.5 113 ALA B CA 1
ATOM 2268 C C . ALA B 1 113 ? -16.062 13.969 17.016 1 90.5 113 ALA B C 1
ATOM 2270 O O . ALA B 1 113 ? -16.234 14.914 17.781 1 90.5 113 ALA B O 1
ATOM 2271 N N . ALA B 1 114 ? -14.906 13.711 16.531 1 90.38 114 ALA B N 1
ATOM 2272 C CA . ALA B 1 114 ? -13.703 14.406 16.984 1 90.38 114 ALA B CA 1
ATOM 2273 C C . ALA B 1 114 ? -13.117 15.273 15.875 1 90.38 114 ALA B C 1
ATOM 2275 O O . ALA B 1 114 ? -11.969 15.703 15.953 1 90.38 114 ALA B O 1
ATOM 2276 N N . ARG B 1 115 ? -13.844 15.602 14.859 1 90.25 115 ARG B N 1
ATOM 2277 C CA . ARG B 1 115 ? -13.352 16.281 13.664 1 90.25 115 ARG B CA 1
ATOM 2278 C C . ARG B 1 115 ? -12.789 17.656 14.016 1 90.25 115 ARG B C 1
ATOM 2280 O O . ARG B 1 115 ? -11.812 18.109 13.406 1 90.25 115 ARG B O 1
ATOM 2287 N N . ASP B 1 116 ? -13.367 18.312 15.047 1 92 116 ASP B N 1
ATOM 2288 C CA . ASP B 1 116 ? -12.938 19.656 15.453 1 92 116 ASP B CA 1
ATOM 2289 C C . ASP B 1 116 ? -11.531 19.625 16.047 1 92 116 ASP B C 1
ATOM 2291 O O . ASP B 1 116 ? -10.883 20.672 16.172 1 92 116 ASP B O 1
ATOM 2295 N N . ALA B 1 117 ? -11.062 18.422 16.391 1 94.31 117 ALA B N 1
ATOM 2296 C CA . ALA B 1 117 ? -9.742 18.297 17 1 94.31 117 ALA B CA 1
ATOM 2297 C C . ALA B 1 117 ? -8.664 18.109 15.945 1 94.31 117 ALA B C 1
ATOM 2299 O O . ALA B 1 117 ? -7.469 18.094 16.266 1 94.31 117 ALA B O 1
ATOM 2300 N N . ARG B 1 118 ? -9.039 18.016 14.703 1 95.56 118 ARG B N 1
ATOM 2301 C CA . ARG B 1 118 ? -8.055 17.922 13.633 1 95.56 118 ARG B CA 1
ATOM 2302 C C . ARG B 1 118 ? -7.148 19.156 13.609 1 95.56 118 ARG B C 1
ATOM 2304 O O . ARG B 1 118 ? -7.621 20.281 13.75 1 95.56 118 ARG B O 1
ATOM 2311 N N . PHE B 1 119 ? -5.863 18.953 13.492 1 96.5 119 PHE B N 1
ATOM 2312 C CA . PHE B 1 119 ? -4.867 20 13.266 1 96.5 119 PHE B CA 1
ATOM 2313 C C . PHE B 1 119 ? -4.723 20.891 14.492 1 96.5 119 PHE B C 1
ATOM 2315 O O . PHE B 1 119 ? -4.273 22.031 14.383 1 96.5 119 PHE B O 1
ATOM 2322 N N . THR B 1 120 ? -5.137 20.438 15.664 1 95.44 120 THR B N 1
ATOM 2323 C CA . THR B 1 120 ? -5.082 21.266 16.859 1 95.44 120 THR B CA 1
ATOM 2324 C C . THR B 1 120 ? -3.84 20.938 17.688 1 95.44 120 THR B C 1
ATOM 2326 O O . THR B 1 120 ? -3.461 21.703 18.578 1 95.44 120 THR B O 1
ATOM 2329 N N . GLN B 1 121 ? -3.201 19.812 17.438 1 94.75 121 GLN B N 1
ATOM 2330 C CA . GLN B 1 121 ? -2.012 19.422 18.188 1 94.75 121 GLN B CA 1
ATOM 2331 C C . GLN B 1 121 ? -0.877 20.422 17.969 1 94.75 121 GLN B C 1
ATOM 2333 O O . GLN B 1 121 ? -0.784 21.047 16.906 1 94.75 121 GLN B O 1
ATOM 2338 N N . ASP B 1 122 ? 0.079 20.5 18.875 1 95 122 ASP B N 1
ATOM 2339 C CA . ASP B 1 122 ? 1.075 21.562 18.906 1 95 122 ASP B CA 1
ATOM 2340 C C . ASP B 1 122 ? 2.227 21.281 17.953 1 95 122 ASP B C 1
ATOM 2342 O O . ASP B 1 122 ? 3.051 22.156 17.672 1 95 122 ASP B O 1
ATOM 2346 N N . ASP B 1 123 ? 2.307 20.094 17.438 1 96.44 123 ASP B N 1
ATOM 2347 C CA . ASP B 1 123 ? 3.447 19.734 16.609 1 96.44 123 ASP B CA 1
ATOM 2348 C C . ASP B 1 123 ? 3.102 19.859 15.125 1 96.44 123 ASP B C 1
ATOM 2350 O O . ASP B 1 123 ? 3.908 19.5 14.266 1 96.44 123 ASP B O 1
ATOM 2354 N N . TRP B 1 124 ? 1.94 20.391 14.828 1 97.44 124 TRP B N 1
ATOM 2355 C CA . TRP B 1 124 ? 1.647 20.75 13.445 1 97.44 124 TRP B CA 1
ATOM 2356 C C . TRP B 1 124 ? 2.465 21.953 13 1 97.44 124 TRP B C 1
ATOM 2358 O O . TRP B 1 124 ? 2.621 22.922 13.758 1 97.44 124 TRP B O 1
ATOM 2368 N N . ARG B 1 125 ? 3.014 21.922 11.828 1 96.56 125 ARG B N 1
ATOM 2369 C CA . ARG B 1 125 ? 3.736 23.031 11.211 1 96.56 125 ARG B CA 1
ATOM 2370 C C . ARG B 1 125 ? 3.348 23.188 9.742 1 96.56 125 ARG B C 1
ATOM 2372 O O . ARG B 1 125 ? 2.805 22.266 9.141 1 96.56 125 ARG B O 1
ATOM 2379 N N . ARG B 1 126 ? 3.572 24.312 9.219 1 95.19 126 ARG B N 1
ATOM 2380 C CA . ARG B 1 126 ? 3.389 24.578 7.801 1 95.19 126 ARG B CA 1
ATOM 2381 C C . ARG B 1 126 ? 4.723 24.562 7.062 1 95.19 126 ARG B C 1
ATOM 2383 O O . ARG B 1 126 ? 5.707 25.141 7.539 1 95.19 126 ARG B O 1
ATOM 2390 N N . HIS B 1 127 ? 4.684 23.859 5.953 1 92.75 127 HIS B N 1
ATOM 2391 C CA . HIS B 1 127 ? 5.879 23.859 5.117 1 92.75 127 HIS B CA 1
ATOM 2392 C C . HIS B 1 127 ? 6.148 25.266 4.562 1 92.75 127 HIS B C 1
ATOM 2394 O O . HIS B 1 127 ? 5.211 25.984 4.211 1 92.75 127 HIS B O 1
ATOM 2400 N N . VAL B 1 128 ? 7.402 25.781 4.469 1 84.62 128 VAL B N 1
ATOM 2401 C CA . VAL B 1 128 ? 7.707 27.172 4.172 1 84.62 128 VAL B CA 1
ATOM 2402 C C . VAL B 1 128 ? 8.375 27.281 2.801 1 84.62 128 VAL B C 1
ATOM 2404 O O . VAL B 1 128 ? 8.586 28.375 2.287 1 84.62 128 VAL B O 1
ATOM 2407 N N . HIS B 1 129 ? 8.688 26.172 2.225 1 75.81 129 HIS B N 1
ATOM 2408 C CA . HIS B 1 129 ? 9.492 26.281 1.014 1 75.81 129 HIS B CA 1
ATOM 2409 C C . HIS B 1 129 ? 8.633 26.156 -0.237 1 75.81 129 HIS B C 1
ATOM 2411 O O . HIS B 1 129 ? 7.824 25.219 -0.346 1 75.81 129 HIS B O 1
ATOM 2417 N N . HIS B 1 130 ? 8.688 27.016 -1.189 1 71.12 130 HIS B N 1
ATOM 2418 C CA . HIS B 1 130 ? 8.281 27.141 -2.582 1 71.12 130 HIS B CA 1
ATOM 2419 C C . HIS B 1 130 ? 7.039 26.312 -2.873 1 71.12 130 HIS B C 1
ATOM 2421 O O . HIS B 1 130 ? 5.949 26.609 -2.373 1 71.12 130 HIS B O 1
ATOM 2427 N N . ALA B 1 131 ? 7.301 25.016 -3.418 1 70.25 131 ALA B N 1
ATOM 2428 C CA . ALA B 1 131 ? 6.266 24.234 -4.086 1 70.25 131 ALA B CA 1
ATOM 2429 C C . ALA B 1 131 ? 5.246 23.703 -3.086 1 70.25 131 ALA B C 1
ATOM 2431 O O . ALA B 1 131 ? 4.109 23.391 -3.453 1 70.25 131 ALA B O 1
ATOM 2432 N N . HIS B 1 132 ? 5.617 23.812 -1.748 1 78.69 132 HIS B N 1
ATOM 2433 C CA . HIS B 1 132 ? 4.695 23.203 -0.802 1 78.69 132 HIS B CA 1
ATOM 2434 C C . HIS B 1 132 ? 4.305 24.172 0.304 1 78.69 132 HIS B C 1
ATOM 2436 O O . HIS B 1 132 ? 3.859 23.75 1.376 1 78.69 132 HIS B O 1
ATOM 2442 N N . GLU B 1 133 ? 4.512 25.406 0.015 1 82.31 133 GLU B N 1
ATOM 2443 C CA . GLU B 1 133 ? 4.141 26.406 1.005 1 82.31 133 GLU B CA 1
ATOM 2444 C C . GLU B 1 133 ? 2.684 26.25 1.433 1 82.31 133 GLU B C 1
ATOM 2446 O O . GLU B 1 133 ? 1.8 26.078 0.59 1 82.31 133 GLU B O 1
ATOM 2451 N N . GLY B 1 134 ? 2.551 26.109 2.672 1 86.44 134 GLY B N 1
ATOM 2452 C CA . GLY B 1 134 ? 1.2 26.094 3.209 1 86.44 134 GLY B CA 1
ATOM 2453 C C . GLY B 1 134 ? 0.722 24.688 3.564 1 86.44 134 GLY B C 1
ATOM 2454 O O . GLY B 1 134 ? -0.253 24.531 4.305 1 86.44 134 GLY B O 1
ATOM 2455 N N . VAL B 1 135 ? 1.388 23.625 3.088 1 95 135 VAL B N 1
ATOM 2456 C CA . VAL B 1 135 ? 0.97 22.266 3.418 1 95 135 VAL B CA 1
ATOM 2457 C C . VAL B 1 135 ? 1.35 21.953 4.859 1 95 135 VAL B C 1
ATOM 2459 O O . VAL B 1 135 ? 2.496 22.156 5.266 1 95 135 VAL B O 1
ATOM 2462 N N . TRP B 1 136 ? 0.469 21.594 5.621 1 97.31 136 TRP B N 1
ATOM 2463 C CA . TRP B 1 136 ? 0.717 21.234 7.016 1 97.31 136 TRP B CA 1
ATOM 2464 C C . TRP B 1 136 ? 1.36 19.859 7.125 1 97.31 136 TRP B C 1
ATOM 2466 O O . TRP B 1 136 ? 1.021 18.953 6.363 1 97.31 136 TRP B O 1
ATOM 2476 N N . PHE B 1 137 ? 2.254 19.734 8.055 1 97.69 137 PHE B N 1
ATOM 2477 C CA . PHE B 1 137 ? 2.902 18.453 8.344 1 97.69 137 PHE B CA 1
ATOM 2478 C C . PHE B 1 137 ? 3.152 18.312 9.844 1 97.69 137 PHE B C 1
ATOM 2480 O O . PHE B 1 137 ? 3.053 19.281 10.594 1 97.69 137 PHE B O 1
ATOM 2487 N N . ILE B 1 138 ? 3.344 17.125 10.32 1 98.06 138 ILE B N 1
ATOM 2488 C CA . ILE B 1 138 ? 3.609 16.828 11.727 1 98.06 138 ILE B CA 1
ATOM 2489 C C . ILE B 1 138 ? 5.105 16.938 12 1 98.06 138 ILE B C 1
ATOM 2491 O O . ILE B 1 138 ? 5.895 16.141 11.492 1 98.06 138 ILE B O 1
ATOM 2495 N N . ASP B 1 139 ? 5.449 17.906 12.773 1 97.19 139 ASP B N 1
ATOM 2496 C CA . ASP B 1 139 ? 6.844 18.078 13.164 1 97.19 139 ASP B CA 1
ATOM 2497 C C . ASP B 1 139 ? 7.312 16.922 14.047 1 97.19 139 ASP B C 1
ATOM 2499 O O . ASP B 1 139 ? 6.613 16.516 14.977 1 97.19 139 ASP B O 1
ATOM 2503 N N . GLY B 1 140 ? 8.477 16.344 13.688 1 96.25 140 GLY B N 1
ATOM 2504 C CA . GLY B 1 140 ? 9.023 15.25 14.477 1 96.25 140 GLY B CA 1
ATOM 2505 C C . GLY B 1 140 ? 8.523 13.891 14.047 1 96.25 140 GLY B C 1
ATOM 2506 O O . GLY B 1 140 ? 8.906 12.867 14.617 1 96.25 140 GLY B O 1
ATOM 2507 N N . ALA B 1 141 ? 7.613 13.828 13.094 1 97.69 141 ALA B N 1
ATOM 2508 C CA . ALA B 1 141 ? 7.172 12.539 12.562 1 97.69 141 ALA B CA 1
ATOM 2509 C C . ALA B 1 141 ? 8.344 11.758 11.977 1 97.69 141 ALA B C 1
ATOM 2511 O O . ALA B 1 141 ? 9.336 12.344 11.555 1 97.69 141 ALA B O 1
ATOM 2512 N N . PRO B 1 142 ? 8.25 10.406 11.969 1 98 142 PRO B N 1
ATOM 2513 C CA . PRO B 1 142 ? 9.289 9.641 11.289 1 98 142 PRO B CA 1
ATOM 2514 C C . PRO B 1 142 ? 9.57 10.148 9.875 1 98 142 PRO B C 1
ATOM 2516 O O . PRO B 1 142 ? 10.719 10.141 9.422 1 98 142 PRO B O 1
ATOM 2519 N N . ALA B 1 143 ? 8.492 10.578 9.219 1 98.56 143 ALA B N 1
ATOM 2520 C CA . ALA B 1 143 ? 8.656 11.164 7.895 1 98.56 143 ALA B CA 1
ATOM 2521 C C . ALA B 1 143 ? 7.461 12.039 7.535 1 98.56 143 ALA B C 1
ATOM 2523 O O . ALA B 1 143 ? 6.312 11.68 7.82 1 98.56 143 ALA B O 1
ATOM 2524 N N . ALA B 1 144 ? 7.684 13.156 6.98 1 98.5 144 ALA B N 1
ATOM 2525 C CA . ALA B 1 144 ? 6.762 13.977 6.203 1 98.5 144 ALA B CA 1
ATOM 2526 C C . ALA B 1 144 ? 7.191 14.055 4.742 1 98.5 144 ALA B C 1
ATOM 2528 O O . ALA B 1 144 ? 8.195 14.703 4.418 1 98.5 144 ALA B O 1
ATOM 2529 N N . ILE B 1 145 ? 6.43 13.398 3.895 1 98.56 145 ILE B N 1
ATOM 2530 C CA . ILE B 1 145 ? 6.777 13.242 2.486 1 98.56 145 ILE B CA 1
ATOM 2531 C C . ILE B 1 145 ? 5.941 14.203 1.641 1 98.56 145 ILE B C 1
ATOM 2533 O O . ILE B 1 145 ? 4.734 14 1.475 1 98.56 145 ILE B O 1
ATOM 2537 N N . PHE B 1 146 ? 6.508 15.227 1.062 1 98.44 146 PHE B N 1
ATOM 2538 C CA . PHE B 1 146 ? 5.801 16.266 0.323 1 98.44 146 PHE B CA 1
ATOM 2539 C C . PHE B 1 146 ? 5.766 15.945 -1.166 1 98.44 146 PHE B C 1
ATOM 2541 O O . PHE B 1 146 ? 6.809 15.727 -1.786 1 98.44 146 PHE B O 1
ATOM 2548 N N . CYS B 1 147 ? 4.555 15.969 -1.701 1 98.19 147 CYS B N 1
ATOM 2549 C CA . CYS B 1 147 ? 4.352 15.492 -3.066 1 98.19 147 CYS B CA 1
ATOM 2550 C C . CYS B 1 147 ? 3.588 16.516 -3.895 1 98.19 147 CYS B C 1
ATOM 2552 O O . CYS B 1 147 ? 2.662 17.156 -3.395 1 98.19 147 CYS B O 1
ATOM 2554 N N . THR B 1 148 ? 3.959 16.641 -5.148 1 97.62 148 THR B N 1
ATOM 2555 C CA . THR B 1 148 ? 3.164 17.312 -6.18 1 97.62 148 THR B CA 1
ATOM 2556 C C . THR B 1 148 ? 2.418 16.281 -7.027 1 97.62 148 THR B C 1
ATOM 2558 O O . THR B 1 148 ? 3.023 15.352 -7.555 1 97.62 148 THR B O 1
ATOM 2561 N N . ILE B 1 149 ? 1.1 16.438 -7.152 1 98 149 ILE B N 1
ATOM 2562 C CA . ILE B 1 149 ? 0.298 15.492 -7.914 1 98 149 ILE B CA 1
ATOM 2563 C C . ILE B 1 149 ? 0.657 15.578 -9.391 1 98 149 ILE B C 1
ATOM 2565 O O . ILE B 1 149 ? 0.586 16.656 -9.992 1 98 149 ILE B O 1
ATOM 2569 N N . ARG B 1 150 ? 1.009 14.414 -9.977 1 98.69 150 ARG B N 1
ATOM 2570 C CA . ARG B 1 150 ? 1.42 14.367 -11.383 1 98.69 150 ARG B CA 1
ATOM 2571 C C . ARG B 1 150 ? 0.429 13.57 -12.219 1 98.69 150 ARG B C 1
ATOM 2573 O O . ARG B 1 150 ? 0.261 13.836 -13.406 1 98.69 150 ARG B O 1
ATOM 2580 N N . GLU B 1 151 ? -0.193 12.547 -11.641 1 98.5 151 GLU B N 1
ATOM 2581 C CA . GLU B 1 151 ? -1.186 11.711 -12.305 1 98.5 151 GLU B CA 1
ATOM 2582 C C . GLU B 1 151 ? -2.412 11.492 -11.422 1 98.5 151 GLU B C 1
ATOM 2584 O O . GLU B 1 151 ? -2.305 11.469 -10.195 1 98.5 151 GLU B O 1
ATOM 2589 N N . ARG B 1 152 ? -3.514 11.422 -12.031 1 98.31 152 ARG B N 1
ATOM 2590 C CA . ARG B 1 152 ? -4.785 11.094 -11.391 1 98.31 152 ARG B CA 1
ATOM 2591 C C . ARG B 1 152 ? -5.574 10.094 -12.219 1 98.31 152 ARG B C 1
ATOM 2593 O O . ARG B 1 152 ? -5.836 10.328 -13.406 1 98.31 152 ARG B O 1
ATOM 2600 N N . VAL B 1 153 ? -5.918 8.977 -11.617 1 97.81 153 VAL B N 1
ATOM 2601 C CA . VAL B 1 153 ? -6.699 7.938 -12.281 1 97.81 153 VAL B CA 1
ATOM 2602 C C . VAL B 1 153 ? -7.941 7.621 -11.453 1 97.81 153 VAL B C 1
ATOM 2604 O O . VAL B 1 153 ? -7.84 7.211 -10.297 1 97.81 153 VAL B O 1
ATOM 2607 N N . GLY B 1 154 ? -9.039 7.789 -12.062 1 97.75 154 GLY B N 1
ATOM 2608 C CA . GLY B 1 154 ? -10.289 7.438 -11.398 1 97.75 154 GLY B CA 1
ATOM 2609 C C . GLY B 1 154 ? -10.656 5.973 -11.562 1 97.75 154 GLY B C 1
ATOM 2610 O O . GLY B 1 154 ? -10.484 5.402 -12.641 1 97.75 154 GLY B O 1
ATOM 2611 N N . PHE B 1 155 ? -11.141 5.367 -10.508 1 98.5 155 PHE B N 1
ATOM 2612 C CA . PHE B 1 155 ? -11.695 4.02 -10.555 1 98.5 155 PHE B CA 1
ATOM 2613 C C . PHE B 1 155 ? -12.758 3.83 -9.477 1 98.5 155 PHE B C 1
ATOM 2615 O O . PHE B 1 155 ? -12.492 4.035 -8.297 1 98.5 155 PHE B O 1
ATOM 2622 N N . GLY B 1 156 ? -13.984 3.482 -9.953 1 97.75 156 GLY B N 1
ATOM 2623 C CA . GLY B 1 156 ? -15.062 3.404 -8.984 1 97.75 156 GLY B CA 1
ATOM 2624 C C . GLY B 1 156 ? -15.281 4.699 -8.227 1 97.75 156 GLY B C 1
ATOM 2625 O O . GLY B 1 156 ? -15.453 5.758 -8.828 1 97.75 156 GLY B O 1
ATOM 2626 N N . THR B 1 157 ? -15.133 4.621 -6.914 1 98 157 THR B N 1
ATOM 2627 C CA . THR B 1 157 ? -15.414 5.762 -6.051 1 98 157 THR B CA 1
ATOM 2628 C C . THR B 1 157 ? -14.125 6.516 -5.715 1 98 157 THR B C 1
ATOM 2630 O O . THR B 1 157 ? -14.172 7.559 -5.055 1 98 157 THR B O 1
ATOM 2633 N N . HIS B 1 158 ? -12.961 6.039 -6.16 1 98.5 158 HIS B N 1
ATOM 2634 C CA . HIS B 1 158 ? -11.703 6.598 -5.676 1 98.5 158 HIS B CA 1
ATOM 2635 C C . HIS B 1 158 ? -10.859 7.129 -6.832 1 98.5 158 HIS B C 1
ATOM 2637 O O . HIS B 1 158 ? -11.039 6.715 -7.98 1 98.5 158 HIS B O 1
ATOM 2643 N N . ASP B 1 159 ? -10.016 8.062 -6.504 1 98.5 159 ASP B N 1
ATOM 2644 C CA . ASP B 1 159 ? -8.914 8.484 -7.363 1 98.5 159 ASP B CA 1
ATOM 2645 C C . ASP B 1 159 ? -7.578 7.953 -6.848 1 98.5 159 ASP B C 1
ATOM 2647 O O . ASP B 1 159 ? -7.27 8.086 -5.66 1 98.5 159 ASP B O 1
ATOM 2651 N N . LEU B 1 160 ? -6.844 7.332 -7.73 1 98.62 160 LEU B N 1
ATOM 2652 C CA . LEU B 1 160 ? -5.43 7.074 -7.492 1 98.62 160 LEU B CA 1
ATOM 2653 C C . LEU B 1 160 ? -4.582 8.273 -7.895 1 98.62 160 LEU B C 1
ATOM 2655 O O . LEU B 1 160 ? -4.617 8.703 -9.055 1 98.62 160 LEU B O 1
ATOM 2659 N N . LEU B 1 161 ? -3.863 8.852 -6.938 1 98.81 161 LEU B N 1
ATOM 2660 C CA . LEU B 1 161 ? -3.01 10.008 -7.188 1 98.81 161 LEU B CA 1
ATOM 2661 C C . LEU B 1 161 ? -1.537 9.625 -7.102 1 98.81 161 LEU B C 1
ATOM 2663 O O . LEU B 1 161 ? -1.102 9.023 -6.117 1 98.81 161 LEU B O 1
ATOM 2667 N N . VAL B 1 162 ? -0.804 9.922 -8.172 1 98.88 162 VAL B N 1
ATOM 2668 C CA . VAL B 1 162 ? 0.648 9.781 -8.125 1 98.88 162 VAL B CA 1
ATOM 2669 C C . VAL B 1 162 ? 1.289 11.133 -7.816 1 98.88 162 VAL B C 1
ATOM 2671 O O . VAL B 1 162 ? 1.092 12.102 -8.555 1 98.88 162 VAL B O 1
ATOM 2674 N N . GLY B 1 163 ? 1.936 11.172 -6.73 1 98.69 163 GLY B N 1
ATOM 2675 C CA . GLY B 1 163 ? 2.641 12.375 -6.328 1 98.69 163 GLY B CA 1
ATOM 2676 C C . GLY B 1 163 ? 4.148 12.25 -6.441 1 98.69 163 GLY B C 1
ATOM 2677 O O . GLY B 1 163 ? 4.754 11.359 -5.84 1 98.69 163 GLY B O 1
ATOM 2678 N N . GLU B 1 164 ? 4.723 13.125 -7.238 1 98.38 164 GLU B N 1
ATOM 2679 C CA . GLU B 1 164 ? 6.176 13.242 -7.234 1 98.38 164 GLU B CA 1
ATOM 2680 C C . GLU B 1 164 ? 6.68 13.875 -5.941 1 98.38 1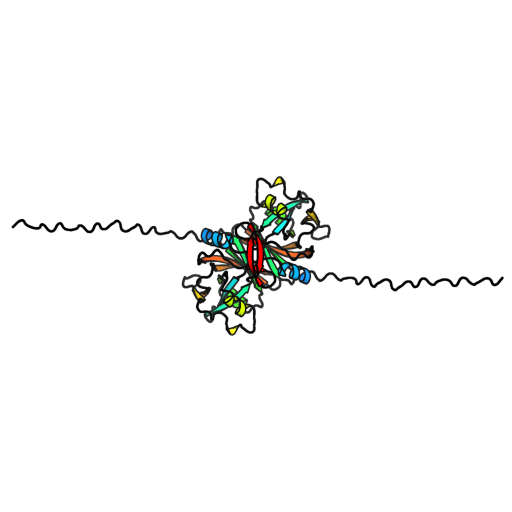64 GLU B C 1
ATOM 2682 O O . GLU B 1 164 ? 6.141 14.883 -5.492 1 98.38 164 GLU B O 1
ATOM 2687 N N . VAL B 1 165 ? 7.676 13.211 -5.289 1 98.25 165 VAL B N 1
ATOM 2688 C CA . VAL B 1 165 ? 8.195 13.695 -4.012 1 98.25 165 VAL B CA 1
ATOM 2689 C C . VAL B 1 165 ? 9.172 14.844 -4.254 1 98.25 165 VAL B C 1
ATOM 2691 O O . VAL B 1 165 ? 10.195 14.664 -4.93 1 98.25 165 VAL B O 1
ATOM 2694 N N . ASP B 1 166 ? 8.898 15.984 -3.623 1 95.44 166 ASP B N 1
ATOM 2695 C CA . ASP B 1 166 ? 9.703 17.188 -3.809 1 95.44 166 ASP B CA 1
ATOM 2696 C C . ASP B 1 166 ? 10.562 17.469 -2.582 1 95.44 166 ASP B C 1
ATOM 2698 O O . ASP B 1 166 ? 11.562 18.188 -2.668 1 95.44 166 ASP B O 1
ATOM 2702 N N . ASP B 1 167 ? 10.039 17 -1.536 1 96.19 167 ASP B N 1
ATOM 2703 C CA . ASP B 1 167 ? 10.742 17.219 -0.276 1 96.19 167 ASP B CA 1
ATOM 2704 C C . ASP B 1 167 ? 10.375 16.141 0.747 1 96.19 167 ASP B C 1
ATOM 2706 O O . ASP B 1 167 ? 9.352 15.469 0.611 1 96.19 167 ASP B O 1
ATOM 2710 N N . LEU B 1 168 ? 11.234 16 1.705 1 97.06 168 LEU B N 1
ATOM 2711 C CA . LEU B 1 168 ? 11.078 15.016 2.764 1 97.06 168 LEU B CA 1
ATOM 2712 C C . LEU B 1 168 ? 11.703 15.508 4.066 1 97.06 168 LEU B C 1
ATOM 2714 O O . LEU B 1 168 ? 12.891 15.828 4.105 1 97.06 168 LEU B O 1
ATOM 2718 N N . LEU B 1 169 ? 10.898 15.688 5.055 1 96.5 169 LEU B N 1
ATOM 2719 C CA . LEU B 1 169 ? 11.383 15.922 6.406 1 96.5 169 LEU B CA 1
ATOM 2720 C C . LEU B 1 169 ? 11.273 14.664 7.258 1 96.5 169 LEU B C 1
ATOM 2722 O O . LEU B 1 169 ? 10.266 13.961 7.203 1 96.5 169 LEU B O 1
ATOM 2726 N N . THR B 1 170 ? 12.297 14.312 7.953 1 97.38 170 THR B N 1
ATOM 2727 C CA . THR B 1 170 ? 12.297 13.086 8.75 1 97.38 170 THR B CA 1
ATOM 2728 C C . THR B 1 170 ? 12.984 13.32 10.094 1 97.38 170 THR B C 1
ATOM 2730 O O . THR B 1 170 ? 13.953 14.07 10.18 1 97.38 170 THR B O 1
ATOM 2733 N N . SER B 1 171 ? 12.5 12.688 11.117 1 96.31 171 SER B N 1
ATOM 2734 C CA . SER B 1 171 ? 13.156 12.68 12.43 1 96.31 171 SER B CA 1
ATOM 2735 C C . SER B 1 171 ? 14.297 11.68 12.469 1 96.31 171 SER B C 1
ATOM 2737 O O . SER B 1 171 ? 15.117 11.703 13.391 1 96.31 171 SER B O 1
ATOM 2739 N N . GLY B 1 172 ? 14.32 10.766 11.508 1 95 172 GLY B N 1
ATOM 2740 C CA . GLY B 1 172 ? 15.297 9.68 11.516 1 95 172 GLY B CA 1
ATOM 2741 C C . GLY B 1 172 ? 14.805 8.445 12.25 1 95 172 GLY B C 1
ATOM 2742 O O . GLY B 1 172 ? 15.484 7.418 12.258 1 95 172 GLY B O 1
ATOM 2743 N N . SER B 1 173 ? 13.625 8.492 12.805 1 96.44 173 SER B N 1
ATOM 2744 C CA . SER B 1 173 ? 13.07 7.348 13.516 1 96.44 173 SER B CA 1
ATOM 2745 C C . SER B 1 173 ? 12.812 6.18 12.57 1 96.44 173 SER B C 1
ATOM 2747 O O . SER B 1 173 ? 12.32 6.375 11.461 1 96.44 173 SER B O 1
ATOM 2749 N N . ASP B 1 174 ? 13.172 5.027 13.039 1 96.25 174 ASP B N 1
ATOM 2750 C CA . ASP B 1 174 ? 12.883 3.811 12.289 1 96.25 174 ASP B CA 1
ATOM 2751 C C . ASP B 1 174 ? 11.648 3.102 12.844 1 96.25 174 ASP B C 1
ATOM 2753 O O . ASP B 1 174 ? 11.281 2.025 12.375 1 96.25 174 ASP B O 1
ATOM 2757 N N . ASP B 1 175 ? 11.062 3.738 13.844 1 96.44 175 ASP B N 1
ATOM 2758 C CA . ASP B 1 175 ? 9.875 3.17 14.469 1 96.44 175 ASP B CA 1
ATOM 2759 C C . ASP B 1 175 ? 8.594 3.711 13.836 1 96.44 175 ASP B C 1
ATOM 2761 O O . ASP B 1 175 ? 7.891 4.52 14.438 1 96.44 175 ASP B O 1
ATOM 2765 N N . ILE B 1 176 ? 8.289 3.215 12.68 1 97.5 176 ILE B N 1
ATOM 2766 C CA . ILE B 1 176 ? 7.145 3.67 11.906 1 97.5 176 ILE B CA 1
ATOM 2767 C C . ILE B 1 176 ? 5.98 2.699 12.086 1 97.5 176 ILE B C 1
ATOM 2769 O O . ILE B 1 176 ? 6.137 1.489 11.922 1 97.5 176 ILE B O 1
ATOM 2773 N N . LEU B 1 177 ? 4.82 3.223 12.469 1 96.81 177 LEU B N 1
ATOM 2774 C CA . LEU B 1 177 ? 3.635 2.418 12.742 1 96.81 177 LEU B CA 1
ATOM 2775 C C . LEU B 1 177 ? 2.949 1.999 11.445 1 96.81 177 LEU B C 1
ATOM 2777 O O . LEU B 1 177 ? 3.082 2.674 10.422 1 96.81 177 LEU B O 1
ATOM 2781 N N . GLY B 1 178 ? 2.273 0.836 11.508 1 97.19 178 GLY B N 1
ATOM 2782 C CA . GLY B 1 178 ? 1.37 0.371 10.469 1 97.19 178 GLY B CA 1
ATOM 2783 C C . GLY B 1 178 ? -0.06 0.21 10.953 1 97.19 178 GLY B C 1
ATOM 2784 O O . GLY B 1 178 ? -0.442 0.775 11.977 1 97.19 178 GLY B O 1
ATOM 2785 N N . TRP B 1 179 ? -0.775 -0.396 10.141 1 97.06 179 TRP B N 1
ATOM 2786 C CA . TRP B 1 179 ? -2.199 -0.614 10.367 1 97.06 179 TRP B CA 1
ATOM 2787 C C . TRP B 1 179 ? -2.592 -2.047 10.031 1 97.06 179 TRP B C 1
ATOM 2789 O O . TRP B 1 179 ? -2.219 -2.568 8.977 1 97.06 179 TRP B O 1
ATOM 2799 N N . ALA B 1 180 ? -3.32 -2.686 10.898 1 97.06 180 ALA B N 1
ATOM 2800 C CA . ALA B 1 180 ? -3.904 -4.004 10.664 1 97.06 180 ALA B CA 1
ATOM 2801 C C . ALA B 1 180 ? -5.027 -4.289 11.656 1 97.06 180 ALA B C 1
ATOM 2803 O O . ALA B 1 180 ? -4.969 -3.854 12.812 1 97.06 180 ALA B O 1
ATOM 2804 N N . ASN B 1 181 ? -5.996 -4.93 11.141 1 95.81 181 ASN B N 1
ATOM 2805 C CA . ASN B 1 181 ? -7.125 -5.355 11.969 1 95.81 181 ASN B CA 1
ATOM 2806 C C . ASN B 1 181 ? -7.758 -4.172 12.695 1 95.81 181 ASN B C 1
ATOM 2808 O O . ASN B 1 181 ? -8.062 -4.266 13.891 1 95.81 181 ASN B O 1
ATOM 2812 N N . GLY B 1 182 ? -7.812 -3.07 12.062 1 92.44 182 GLY B N 1
ATOM 2813 C CA . GLY B 1 182 ? -8.523 -1.909 12.578 1 92.44 182 GLY B CA 1
ATOM 2814 C C . GLY B 1 182 ? -7.746 -1.155 13.641 1 92.44 182 GLY B C 1
ATOM 2815 O O . GLY B 1 182 ? -8.328 -0.41 14.43 1 92.44 182 GLY B O 1
ATOM 2816 N N . ALA B 1 183 ? -6.426 -1.405 13.672 1 93 183 ALA B N 1
ATOM 2817 C CA . ALA B 1 183 ? -5.668 -0.773 14.75 1 93 183 ALA B CA 1
ATOM 2818 C C . ALA B 1 183 ? -4.254 -0.422 14.289 1 93 183 ALA B C 1
ATOM 2820 O O . ALA B 1 183 ? -3.713 -1.057 13.383 1 93 183 ALA B O 1
ATOM 2821 N N . LEU B 1 184 ? -3.74 0.565 14.969 1 95.44 184 LEU B N 1
ATOM 2822 C CA . LEU B 1 184 ? -2.316 0.842 14.812 1 95.44 184 LEU B CA 1
ATOM 2823 C C . LEU B 1 184 ? -1.479 -0.335 15.305 1 95.44 184 LEU B C 1
ATOM 2825 O O . LEU B 1 184 ? -1.803 -0.956 16.312 1 95.44 184 LEU B O 1
ATOM 2829 N N . CYS B 1 185 ? -0.415 -0.662 14.562 1 96.5 185 CYS B N 1
ATOM 2830 C CA . CYS B 1 185 ? 0.423 -1.795 14.938 1 96.5 185 CYS B CA 1
ATOM 2831 C C . CYS B 1 185 ? 1.892 -1.504 14.656 1 96.5 185 CYS B C 1
ATOM 2833 O O . CYS B 1 185 ? 2.217 -0.539 13.961 1 96.5 185 CYS B O 1
ATOM 2835 N N . ARG B 1 186 ? 2.734 -2.336 15.242 1 95.62 186 ARG B N 1
ATOM 2836 C CA . ARG B 1 186 ? 4.164 -2.373 14.945 1 95.62 186 ARG B CA 1
ATOM 2837 C C . ARG B 1 186 ? 4.535 -3.652 14.203 1 95.62 186 ARG B C 1
ATOM 2839 O O . ARG B 1 186 ? 4.043 -4.734 14.539 1 95.62 186 ARG B O 1
ATOM 2846 N N . PRO B 1 187 ? 5.379 -3.477 13.188 1 95.62 187 PRO B N 1
ATOM 2847 C CA . PRO B 1 187 ? 5.879 -4.711 12.57 1 95.62 187 PRO B CA 1
ATOM 2848 C C . PRO B 1 187 ? 6.828 -5.48 13.492 1 95.62 187 PRO B C 1
ATOM 2850 O O . PRO B 1 187 ? 7.754 -4.895 14.062 1 95.62 187 PRO B O 1
ATOM 2853 N N . ALA B 1 188 ? 6.578 -6.715 13.688 1 94.25 188 ALA B N 1
ATOM 2854 C CA . ALA B 1 188 ? 7.441 -7.609 14.453 1 94.25 188 ALA B CA 1
ATOM 2855 C C . ALA B 1 188 ? 8.055 -8.68 13.555 1 94.25 188 ALA B C 1
ATOM 2857 O O . ALA B 1 188 ? 7.336 -9.43 12.891 1 94.25 188 ALA B O 1
ATOM 2858 N N . PRO B 1 189 ? 9.398 -8.727 13.516 1 90 189 PRO B N 1
ATOM 2859 C CA . PRO B 1 189 ? 10.023 -9.766 12.68 1 90 189 PRO B CA 1
ATOM 2860 C C . PRO B 1 189 ? 9.578 -11.172 13.055 1 90 189 PRO B C 1
ATOM 2862 O O . PRO B 1 189 ? 9.25 -11.43 14.219 1 90 189 PRO B O 1
ATOM 2865 N N . LEU B 1 190 ? 9.594 -12.023 11.992 1 88.06 190 LEU B N 1
ATOM 2866 C CA . LEU B 1 190 ? 9.227 -13.414 12.266 1 88.06 190 LEU B CA 1
ATOM 2867 C C . LEU B 1 190 ? 10.305 -14.102 13.086 1 88.06 190 LEU B C 1
ATOM 2869 O O . LEU B 1 190 ? 11.492 -13.828 12.922 1 88.06 190 LEU B O 1
ATOM 2873 N N . SER B 1 191 ? 10.055 -14.656 14.266 1 70.88 191 SER B N 1
ATOM 2874 C CA . SER B 1 191 ? 11.016 -15.383 15.102 1 70.88 191 SER B CA 1
ATOM 2875 C C . SER B 1 191 ? 11.719 -16.469 14.312 1 70.88 191 SER B C 1
ATOM 2877 O O . SER B 1 191 ? 11.18 -17 13.344 1 70.88 191 SER B O 1
#

Radius of gyration: 27.8 Å; Cα contacts (8 Å, |Δi|>4): 843; chains: 2; bounding box: 117×116×60 Å

Organism: Novosphingobium aromaticivorans (strain ATCC 700278 / DSM 12444 / CCUG 56034 / CIP 105152 / NBRC 16084 / F199) (NCBI:txid279238)

InterPro domains:
  IPR002563 Flavin reductase like domain [PF01613] (36-186)
  IPR002563 Flavin reductase like domain [SM00903] (35-186)
  IPR012349 FMN-binding split barrel [G3DSA:2.30.110.10] (15-188)
  IPR050268 NADH-dependent flavin reductase [PTHR30466] (21-187)

Solvent-accessible surface area (backbone atoms only — not comparable to full-atom values): 20648 Å² total; per-residue (Å²): 136,82,81,74,77,80,72,80,76,74,74,72,73,61,76,74,69,75,72,72,74,75,73,75,71,55,66,44,58,54,50,50,56,53,56,38,30,40,26,23,25,36,29,45,35,20,14,24,29,76,88,80,57,46,73,34,55,43,60,47,44,38,52,39,66,57,34,61,57,67,30,25,36,34,37,48,42,51,59,86,42,88,33,37,63,33,25,63,73,49,37,33,39,25,43,25,34,37,32,90,89,48,60,78,68,46,49,25,58,73,33,81,92,34,44,87,55,50,92,63,60,88,46,59,42,62,40,81,54,77,99,43,50,55,31,42,42,52,62,77,23,36,28,32,41,31,23,40,57,76,46,77,44,78,50,75,58,18,34,39,33,33,19,40,52,78,47,73,49,61,60,73,54,68,61,34,32,18,29,38,66,89,35,59,18,37,74,36,70,67,129,133,84,77,76,75,77,72,78,75,73,74,72,74,60,77,75,70,73,71,71,74,74,74,73,70,56,69,46,59,52,49,52,58,53,56,39,30,40,26,23,25,38,28,45,36,21,13,24,28,77,88,79,58,46,72,35,56,43,61,47,43,38,52,39,66,58,36,60,57,68,30,26,36,32,38,49,42,51,58,83,42,88,34,36,63,32,26,61,73,50,36,33,38,24,42,26,34,38,29,89,88,47,60,77,70,46,51,25,59,74,33,81,90,34,45,86,56,51,91,63,61,87,47,58,42,63,41,80,57,78,98,44,49,54,32,42,42,52,61,77,23,36,28,30,41,30,23,40,57,75,46,77,45,79,49,75,59,17,34,40,36,34,19,40,53,78,47,73,50,61,60,74,55,69,60,36,32,19,28,37,64,89,36,59,16,37,75,35,71,67,129

pLDDT: mean 88.58, std 18.85, range [21.53, 98.94]

Sequence (382 aa):
MKVAGIRPILADHGPRGARLTQTTPPLDARLKRVLRFMPAPVGIVTSFDPDSGQPVGLAMSALMPVTLDPPAMAICVNRSGSAHDAMIRAGRFCINLLQPGQDGHVVPFADPAARDARFTQDDWRRHVHHAHEGVWFIDGAPAAIFCTIRERVGFGTHDLLVGEVDDLLTSGSDDILGWANGALCRPAPLSMKVAGIRPILADHGPRGARLTQTTPPLDARLKRVLRFMPAPVGIVTSFDPDSGQPVGLAMSALMPVTLDPPAMAICVNRSGSAHDAMIRAGRFCINLLQPGQDGHVVPFADPAARDARFTQDDWRRHVHHAHEGVWFIDGAPAAIFCTIRERVGFGTHDLLVGEVDDLLTSGSDDILGWANGALCRPAPLS